Protein AF-Q14LD0-F1 (afdb_monomer_lite)

Foldseek 3Di:
DPQDDPLLVVLVVLLVVVCVVVVHDDFDWDQDPVGIDSDDDLVNLVPFQAAEAQDPDDGPPCVSNVPHHYHYHHSCCSVPPVPVSVVVGVVRGHDDPDDDDPPDDDDDDDDDDVVVVVVVVSVVVVCVVCVVVVNDPVVVVVVVVVVVVVVVVVCCVVVPVVVCVVPPVVVVVVVVCVVVVCVVVVVVVVVVVVVVVVVVVVVD

Secondary structure (DSSP, 8-state):
--SS-HHHHHHHHHHHHHHHHHT------EEETTEEESPPPHHHHHH-S-EEEE-SSPPTTGGGGTTS-EEEE-TTHHHH-HHHHHHHHHHH----TT-----S--------SHHHHHHHHHHHHHHHHHHHHT--THHHHHHHHHHHHHHHHHHHHHH-HHHHHHH-HHHHHHHHHHHHHHHHHHHHHHHHHHHHHHHHHTT-

InterPro domains:
  IPR003353 Phosphotransferase system, fructose-specific IIB subunit [cd05569] (13-89)
  IPR003501 Phosphotransferase system, EIIB component, type 2/3 [PF02302] (12-88)
  IPR036095 PTS system IIB component-like superfamily [SSF52794] (13-91)
  IPR050864 Bacterial PTS System Sugar Transport Components [PTHR30505] (13-194)

Structure (mmCIF, N/CA/C/O backbone):
data_AF-Q14LD0-F1
#
_entry.id   AF-Q14LD0-F1
#
loop_
_atom_site.group_PDB
_atom_site.id
_atom_site.type_symbol
_atom_site.label_atom_id
_atom_site.label_alt_id
_atom_site.label_comp_id
_atom_site.label_asym_id
_atom_site.label_entity_id
_atom_site.label_seq_id
_atom_site.pdbx_PDB_ins_code
_atom_site.Cartn_x
_atom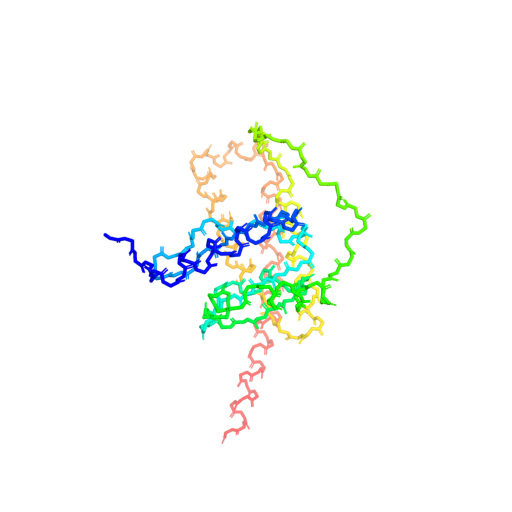_site.Cartn_y
_atom_site.Cartn_z
_atom_site.occupancy
_atom_site.B_iso_or_equiv
_atom_site.auth_seq_id
_atom_site.auth_comp_id
_atom_site.auth_asym_id
_atom_site.auth_atom_id
_atom_site.pdbx_PDB_model_num
ATOM 1 N N . MET A 1 1 ? -3.217 27.430 -1.988 1.00 36.09 1 MET A N 1
ATOM 2 C CA . MET A 1 1 ? -4.370 26.751 -1.351 1.00 36.09 1 MET A CA 1
ATOM 3 C C . MET A 1 1 ? -4.093 25.257 -1.356 1.00 36.09 1 MET A C 1
ATOM 5 O O . MET A 1 1 ? -3.505 24.813 -2.339 1.00 36.09 1 MET A O 1
ATOM 9 N N . PRO A 1 2 ? -4.432 24.489 -0.306 1.00 48.03 2 PRO A N 1
ATOM 10 C CA . PRO A 1 2 ? -4.296 23.038 -0.379 1.00 48.03 2 PRO A CA 1
ATOM 11 C C . PRO A 1 2 ? -5.197 22.538 -1.514 1.00 48.03 2 PRO A C 1
ATOM 13 O O . PRO A 1 2 ? -6.350 22.946 -1.599 1.00 48.03 2 PRO A O 1
ATOM 16 N N . SER A 1 3 ? -4.680 21.685 -2.396 1.00 60.91 3 SER A N 1
ATOM 17 C CA . SER A 1 3 ? -5.408 21.127 -3.550 1.00 60.91 3 SER A CA 1
ATOM 18 C C . SER A 1 3 ? -6.432 20.048 -3.165 1.00 60.91 3 SER A C 1
ATOM 20 O O . SER A 1 3 ? -6.887 19.290 -4.018 1.00 60.91 3 SER A O 1
ATOM 22 N N . TRP A 1 4 ? -6.716 19.902 -1.872 1.00 64.75 4 TRP A N 1
ATOM 23 C CA . TRP A 1 4 ? -7.550 18.852 -1.307 1.00 64.75 4 TRP A CA 1
ATOM 24 C C . TRP A 1 4 ? -8.976 19.360 -1.146 1.00 64.75 4 TRP A C 1
ATOM 26 O O . TRP A 1 4 ? -9.181 20.461 -0.633 1.00 64.75 4 TRP A O 1
ATOM 36 N N . SER A 1 5 ? -9.970 18.562 -1.544 1.00 72.31 5 SER A N 1
ATOM 37 C CA . SER A 1 5 ? -11.360 18.924 -1.264 1.00 72.31 5 SER A CA 1
ATOM 38 C C . SER A 1 5 ? -11.597 18.895 0.249 1.00 72.31 5 SER A C 1
ATOM 40 O O . SER A 1 5 ? -11.108 18.012 0.962 1.00 72.31 5 SER A O 1
ATOM 42 N N . SER A 1 6 ? -12.346 19.875 0.755 1.00 77.06 6 SER A N 1
ATOM 43 C CA . SER A 1 6 ? -12.656 19.987 2.184 1.00 77.06 6 SER A CA 1
ATOM 44 C C . SER A 1 6 ? -13.308 18.708 2.720 1.00 77.06 6 SER A C 1
ATOM 46 O O . SER A 1 6 ? -13.024 18.290 3.838 1.00 77.06 6 SER A O 1
ATOM 48 N N . THR A 1 7 ? -14.108 18.038 1.889 1.00 77.19 7 THR A N 1
ATOM 49 C CA . THR A 1 7 ? -14.774 16.763 2.173 1.00 77.19 7 THR A CA 1
ATOM 50 C C . THR A 1 7 ? -13.791 15.663 2.582 1.00 77.19 7 THR A C 1
ATOM 52 O O . THR A 1 7 ? -14.034 14.986 3.579 1.00 77.19 7 THR A O 1
ATOM 55 N N . HIS A 1 8 ? -12.652 15.522 1.889 1.00 80.12 8 HIS A N 1
ATOM 56 C CA . HIS A 1 8 ? -11.636 14.528 2.261 1.00 80.12 8 HIS A CA 1
ATOM 57 C C . HIS A 1 8 ? -11.025 14.836 3.628 1.00 80.12 8 HIS A C 1
ATOM 59 O O . HIS A 1 8 ? -10.888 13.936 4.455 1.00 80.12 8 HIS A O 1
ATOM 65 N N . LEU A 1 9 ? -10.697 16.105 3.891 1.00 83.00 9 LEU A N 1
ATOM 66 C CA . LEU A 1 9 ? -10.089 16.510 5.158 1.00 83.00 9 LEU A CA 1
ATOM 67 C C . LEU A 1 9 ? -11.041 16.277 6.341 1.00 83.00 9 LEU A C 1
ATOM 69 O O . LEU A 1 9 ? -10.628 15.746 7.372 1.00 83.00 9 LEU A O 1
ATOM 73 N N . TYR A 1 10 ? -12.321 16.626 6.182 1.00 84.50 10 TYR A N 1
ATOM 74 C CA . TYR A 1 10 ? -13.336 16.384 7.208 1.00 84.50 10 TYR A CA 1
ATOM 75 C C . TYR A 1 10 ? -13.605 14.891 7.423 1.00 84.50 10 TYR A C 1
ATOM 77 O O . TYR A 1 10 ? -13.752 14.469 8.570 1.00 84.50 10 TYR A O 1
ATOM 85 N N . GLY A 1 11 ? -13.621 14.085 6.356 1.00 85.31 11 GLY A N 1
ATOM 86 C CA . GLY A 1 11 ? -13.776 12.632 6.453 1.00 85.31 11 GLY A CA 1
ATOM 87 C C . GLY A 1 11 ? -12.629 11.980 7.228 1.00 85.31 11 GLY A C 1
ATOM 88 O O . GLY A 1 11 ? -12.876 11.220 8.162 1.00 85.31 11 GLY A O 1
ATOM 89 N N . CYS A 1 12 ? -11.382 12.352 6.916 1.00 86.50 12 CYS A N 1
ATOM 90 C CA . CYS A 1 12 ? -10.195 11.877 7.637 1.00 86.50 12 CYS A CA 1
ATOM 91 C C . CYS A 1 12 ? -10.287 12.200 9.133 1.00 86.50 12 CYS A C 1
ATOM 93 O O . CYS A 1 12 ? -10.112 11.322 9.975 1.00 86.50 12 CYS A O 1
ATOM 95 N N . LYS A 1 13 ? -10.638 13.448 9.464 1.00 87.06 13 LYS A N 1
ATOM 96 C CA . LYS A 1 13 ? -10.743 13.902 10.852 1.00 87.06 13 LYS A CA 1
ATOM 97 C C . LYS A 1 13 ? -11.820 13.145 11.636 1.00 87.06 13 LYS A C 1
ATOM 99 O O . LYS A 1 13 ? -11.580 12.767 12.776 1.00 87.06 13 LYS A O 1
ATOM 104 N N . LYS A 1 14 ? -12.978 12.867 11.024 1.00 89.19 14 LYS A N 1
ATOM 105 C CA . LYS A 1 14 ? -14.035 12.073 11.670 1.00 89.19 14 LYS A CA 1
ATOM 106 C C . LYS A 1 14 ? -13.594 10.644 11.976 1.00 89.19 14 LYS A C 1
ATOM 108 O O . LYS A 1 14 ? -13.878 10.156 13.064 1.00 89.19 14 LYS A O 1
ATOM 113 N N . ILE A 1 15 ? -12.885 9.997 11.050 1.00 88.69 15 ILE A N 1
ATOM 114 C CA . ILE A 1 15 ? -12.329 8.655 11.276 1.00 88.69 15 ILE A CA 1
ATOM 115 C C . ILE A 1 15 ? -11.314 8.685 12.425 1.00 88.69 15 ILE A C 1
ATOM 117 O O . ILE A 1 15 ? -11.335 7.805 13.284 1.00 88.69 15 ILE A O 1
ATOM 121 N N . GLU A 1 16 ? -10.449 9.701 12.468 1.00 90.06 16 GLU A N 1
ATOM 122 C CA . GLU A 1 16 ? -9.469 9.861 13.545 1.00 90.06 16 GLU A CA 1
ATOM 123 C C . GLU A 1 16 ? -10.112 10.061 14.917 1.00 90.06 16 GLU A C 1
ATOM 125 O O . GLU A 1 16 ? -9.682 9.456 15.902 1.00 90.06 16 GLU A O 1
ATOM 130 N N . ASP A 1 17 ? -11.131 10.914 14.987 1.00 88.75 17 ASP A N 1
ATOM 131 C CA . ASP A 1 17 ? -11.838 11.208 16.227 1.00 88.75 17 ASP A CA 1
ATOM 132 C C . ASP A 1 17 ? -12.614 9.978 16.722 1.00 88.75 17 ASP A C 1
ATOM 134 O O . ASP A 1 17 ? -12.569 9.669 17.912 1.00 88.75 17 ASP A O 1
ATOM 138 N N . GLU A 1 18 ? -13.262 9.229 15.825 1.00 87.56 18 GLU A N 1
ATOM 139 C CA . GLU A 1 18 ? -13.999 8.015 16.187 1.00 87.56 18 GLU A CA 1
ATOM 140 C C . GLU A 1 18 ? -13.072 6.877 16.633 1.00 87.56 18 GLU A C 1
ATOM 142 O O . GLU A 1 18 ? -13.301 6.255 17.670 1.00 87.56 18 GLU A O 1
ATOM 147 N N . ALA A 1 19 ? -11.958 6.662 15.928 1.00 87.38 19 ALA A N 1
ATOM 148 C CA . ALA A 1 19 ? -10.951 5.691 16.347 1.00 87.38 19 ALA A CA 1
ATOM 149 C C . ALA A 1 19 ? -10.417 5.994 17.754 1.00 87.38 19 ALA A C 1
ATOM 151 O O . ALA A 1 19 ? -10.284 5.082 18.569 1.00 87.38 19 ALA A O 1
ATOM 152 N N . LYS A 1 20 ? -10.160 7.273 18.067 1.00 87.81 20 LYS A N 1
ATOM 153 C CA . LYS A 1 20 ? -9.717 7.694 19.404 1.00 87.81 20 LYS A CA 1
ATOM 154 C C . LYS A 1 20 ? -10.760 7.404 20.477 1.00 87.81 20 LYS A C 1
ATOM 156 O O . LYS A 1 20 ? -10.380 6.940 21.549 1.00 87.81 20 LYS A O 1
ATOM 161 N N . LYS A 1 21 ? -12.049 7.646 20.206 1.00 87.12 21 LYS A N 1
ATOM 162 C CA . LYS A 1 21 ? -13.135 7.317 21.149 1.00 87.12 21 LYS A CA 1
ATOM 163 C C . LYS A 1 21 ? -13.192 5.822 21.450 1.00 87.12 21 LYS A C 1
ATOM 165 O O . LYS A 1 21 ? -13.361 5.440 22.602 1.00 87.12 21 LYS A O 1
ATOM 170 N N . LEU A 1 22 ? -13.023 4.994 20.421 1.00 82.88 22 LEU A N 1
ATOM 171 C CA . LEU A 1 22 ? -13.052 3.534 20.527 1.00 82.88 22 LEU A CA 1
ATOM 172 C C . LEU A 1 22 ? -11.725 2.931 21.028 1.00 82.88 22 LEU A C 1
ATOM 174 O O . LEU A 1 22 ? -11.642 1.724 21.246 1.00 82.88 22 LEU A O 1
ATOM 178 N N . GLY A 1 23 ? -10.688 3.751 21.230 1.00 83.75 23 GLY A N 1
ATOM 179 C CA . GLY A 1 23 ? -9.374 3.310 21.705 1.00 83.75 23 GLY A CA 1
ATOM 180 C C . GLY A 1 23 ? -8.519 2.601 20.648 1.00 83.75 23 GLY A C 1
ATOM 181 O O . GLY A 1 23 ? -7.555 1.922 20.999 1.00 83.75 23 GLY A O 1
ATOM 182 N N . TYR A 1 24 ? -8.843 2.751 19.362 1.00 84.88 24 TYR A N 1
ATOM 183 C CA . TYR A 1 24 ? -8.071 2.183 18.261 1.00 84.88 24 TYR A CA 1
ATOM 184 C C . TYR A 1 24 ? -6.936 3.114 17.822 1.00 84.88 24 TYR A C 1
ATOM 186 O O . TYR A 1 24 ? -7.092 4.332 17.722 1.00 84.88 24 TYR A O 1
ATOM 194 N N . ALA A 1 25 ? -5.784 2.523 17.496 1.00 85.75 25 ALA A N 1
ATOM 195 C CA . ALA A 1 25 ? -4.715 3.229 16.803 1.00 85.75 25 ALA A CA 1
ATOM 196 C C . ALA A 1 25 ? -5.082 3.372 15.321 1.00 85.75 25 ALA A C 1
ATOM 198 O O . ALA A 1 25 ? -5.370 2.384 14.648 1.00 85.75 25 ALA A O 1
ATOM 199 N N . VAL A 1 26 ? -5.056 4.601 14.812 1.00 90.19 26 VAL A N 1
ATOM 200 C CA . VAL A 1 26 ? -5.415 4.913 13.428 1.00 90.19 26 VAL A CA 1
ATOM 201 C C . VAL A 1 26 ? -4.331 5.754 12.778 1.00 90.19 26 VAL A C 1
ATOM 203 O O . VAL A 1 26 ? -3.722 6.618 13.411 1.00 90.19 26 VAL A O 1
ATOM 206 N N . LYS A 1 27 ? -4.102 5.497 11.494 1.00 90.19 27 LYS A N 1
ATOM 207 C CA . LYS A 1 27 ? -3.229 6.291 10.641 1.00 90.19 27 LYS A CA 1
ATOM 208 C C . LYS A 1 27 ? -3.917 6.480 9.300 1.00 90.19 27 LYS A C 1
ATOM 210 O O . LYS A 1 27 ? -4.437 5.516 8.742 1.00 90.19 27 LYS A O 1
ATOM 215 N N . VAL A 1 28 ? -3.937 7.713 8.810 1.00 90.44 28 VAL A N 1
ATOM 216 C CA . VAL A 1 28 ? -4.675 8.090 7.604 1.00 90.44 28 VAL A CA 1
ATOM 217 C C . VAL A 1 28 ? -3.696 8.600 6.551 1.00 90.44 28 VAL A C 1
ATOM 219 O O . VAL A 1 28 ? -2.948 9.535 6.812 1.00 90.44 28 VAL A O 1
ATOM 222 N N . GLU A 1 29 ? -3.718 7.994 5.364 1.00 88.94 29 GLU A N 1
ATOM 223 C CA . GLU A 1 29 ? -3.016 8.488 4.171 1.00 88.94 29 GLU A CA 1
ATOM 224 C C . GLU A 1 29 ? -4.011 9.251 3.293 1.00 88.94 29 GLU A C 1
ATOM 226 O O . GLU A 1 29 ? -5.089 8.747 2.974 1.00 88.94 29 GLU A O 1
ATOM 231 N N . LYS A 1 30 ? -3.644 10.468 2.886 1.00 88.94 30 LYS A N 1
ATOM 232 C CA . LYS A 1 30 ? -4.436 11.293 1.964 1.00 88.94 30 LYS A CA 1
ATOM 233 C C . LYS A 1 30 ? -3.855 11.158 0.556 1.00 88.94 30 LYS A C 1
ATOM 235 O O . LYS A 1 30 ? -2.645 11.303 0.373 1.00 88.94 30 LYS A O 1
ATOM 240 N N . GLN A 1 31 ? -4.712 10.903 -0.437 1.00 86.31 31 GLN A N 1
ATOM 241 C CA . GLN A 1 31 ? -4.325 10.726 -1.848 1.00 86.31 31 GLN A CA 1
ATOM 242 C C . GLN A 1 31 ? -5.082 11.666 -2.788 1.00 86.31 31 GLN A C 1
ATOM 244 O O . GLN A 1 31 ? -6.314 11.672 -2.802 1.00 86.31 31 GLN A O 1
ATOM 249 N N . GLY A 1 32 ? -4.362 12.482 -3.556 1.00 82.06 32 GLY A N 1
ATOM 250 C CA . GLY A 1 32 ? -4.956 13.562 -4.339 1.00 82.06 32 GLY A CA 1
ATOM 251 C C . GLY A 1 32 ? -4.026 14.048 -5.435 1.00 82.06 32 GLY A C 1
ATOM 252 O O . GLY A 1 32 ? -2.939 13.511 -5.627 1.00 82.06 32 GLY A O 1
ATOM 253 N N . ALA A 1 33 ? -4.452 15.080 -6.165 1.00 73.88 33 ALA A N 1
ATOM 254 C CA . ALA A 1 33 ? -3.739 15.548 -7.356 1.00 73.88 33 ALA A CA 1
ATOM 255 C C . ALA A 1 33 ? -2.287 15.981 -7.077 1.00 73.88 33 ALA A C 1
ATOM 257 O O . ALA A 1 33 ? -1.419 15.815 -7.929 1.00 73.88 33 ALA A O 1
ATOM 258 N N . ASN A 1 34 ? -2.010 16.480 -5.870 1.00 73.94 34 ASN A N 1
ATOM 259 C CA . ASN A 1 34 ? -0.668 16.888 -5.448 1.00 73.94 34 ASN A CA 1
ATOM 260 C C . ASN A 1 34 ? 0.182 15.735 -4.879 1.00 73.94 34 ASN A C 1
ATOM 262 O O . ASN A 1 34 ? 1.289 15.976 -4.402 1.00 73.94 34 ASN A O 1
ATOM 266 N N . GLY A 1 35 ? -0.312 14.494 -4.925 1.00 80.31 35 GLY A N 1
ATOM 267 C CA . GLY A 1 35 ? 0.393 13.298 -4.471 1.00 80.31 35 GLY A CA 1
ATOM 268 C C . GLY A 1 35 ? -0.133 12.735 -3.150 1.00 80.31 35 GLY A C 1
ATOM 269 O O . GLY A 1 35 ? -1.325 12.813 -2.848 1.00 80.31 35 GLY A O 1
ATOM 270 N N . TYR A 1 36 ? 0.777 12.121 -2.392 1.00 83.12 36 TYR A N 1
ATOM 271 C CA . TYR A 1 36 ? 0.493 11.439 -1.129 1.00 83.12 36 TYR A CA 1
ATOM 272 C C . TYR A 1 36 ? 0.895 12.310 0.058 1.00 83.12 36 TYR A C 1
ATOM 274 O O . TYR A 1 36 ? 2.015 12.819 0.105 1.00 83.12 36 TYR A O 1
ATOM 282 N N . GLU A 1 37 ? 0.023 12.408 1.052 1.00 82.88 37 GLU A N 1
ATOM 283 C CA . GLU A 1 37 ? 0.322 13.024 2.344 1.00 82.88 37 GLU A CA 1
ATOM 284 C C . GLU A 1 37 ? 0.120 11.977 3.446 1.00 82.88 37 GLU A C 1
ATOM 286 O O . GLU A 1 37 ? -0.834 11.199 3.394 1.00 82.88 37 GLU A O 1
ATOM 291 N N . ASP A 1 38 ? 1.043 11.928 4.411 1.00 85.25 38 ASP A N 1
ATOM 292 C CA . ASP A 1 38 ? 1.057 10.930 5.493 1.00 85.25 38 ASP A CA 1
ATOM 293 C C . ASP A 1 38 ? 1.041 9.471 4.992 1.00 85.25 38 ASP A C 1
ATOM 295 O O . ASP A 1 38 ? 0.366 8.602 5.544 1.00 85.25 38 ASP A O 1
ATOM 299 N N . LYS A 1 39 ? 1.818 9.205 3.929 1.00 85.50 39 LYS A N 1
ATOM 300 C CA . LYS A 1 39 ? 1.902 7.898 3.261 1.00 85.50 39 LYS A CA 1
ATOM 301 C C . LYS A 1 39 ? 2.117 6.757 4.267 1.00 85.50 39 LYS A C 1
ATOM 303 O O . LYS A 1 39 ? 3.073 6.773 5.049 1.00 85.50 39 LYS A O 1
ATOM 308 N N . LEU A 1 40 ? 1.255 5.744 4.202 1.00 87.25 40 LEU A N 1
ATOM 309 C CA . LEU A 1 40 ? 1.351 4.521 4.985 1.00 87.25 40 LEU A CA 1
ATOM 310 C C . LEU A 1 40 ? 2.621 3.768 4.602 1.00 87.25 40 LEU A C 1
ATOM 312 O O . LEU A 1 40 ? 2.895 3.489 3.427 1.00 87.25 40 LEU A O 1
ATOM 316 N N . THR A 1 41 ? 3.402 3.429 5.620 1.00 84.69 41 THR A N 1
ATOM 317 C CA . THR A 1 41 ? 4.586 2.593 5.461 1.00 84.69 41 THR A CA 1
ATOM 318 C C . THR A 1 41 ? 4.181 1.124 5.397 1.00 84.69 41 THR A C 1
ATOM 320 O O . THR A 1 41 ? 3.112 0.728 5.860 1.00 84.69 41 THR A O 1
ATOM 323 N N . LEU A 1 42 ? 5.055 0.282 4.847 1.00 80.25 42 LEU A N 1
ATOM 324 C CA . LEU A 1 42 ? 4.824 -1.165 4.820 1.00 80.25 42 LEU A CA 1
ATOM 325 C C . LEU A 1 42 ? 4.698 -1.763 6.229 1.00 80.25 42 LEU A C 1
ATOM 327 O O . LEU A 1 42 ? 3.997 -2.752 6.408 1.00 80.25 42 LEU A O 1
ATOM 331 N N . GLU A 1 43 ? 5.343 -1.156 7.228 1.00 77.88 43 GLU A N 1
ATOM 332 C CA . GLU A 1 43 ? 5.211 -1.561 8.629 1.00 77.88 43 GLU A CA 1
ATOM 333 C C . GLU A 1 43 ? 3.802 -1.267 9.154 1.00 77.88 43 GLU A C 1
ATOM 335 O O . GLU A 1 43 ? 3.183 -2.163 9.730 1.00 77.88 43 GLU A O 1
ATOM 340 N N . ASP A 1 44 ? 3.259 -0.074 8.875 1.00 83.19 44 ASP A N 1
ATOM 341 C CA . ASP A 1 44 ? 1.880 0.293 9.238 1.00 83.19 44 ASP A CA 1
ATOM 342 C C . ASP A 1 44 ? 0.872 -0.682 8.613 1.00 83.19 44 ASP A C 1
ATOM 344 O O . ASP A 1 44 ? -0.019 -1.184 9.289 1.00 83.19 44 ASP A O 1
ATOM 348 N N . ILE A 1 45 ? 1.063 -0.995 7.329 1.00 84.31 45 ILE A N 1
ATOM 349 C CA . ILE A 1 45 ? 0.258 -1.943 6.550 1.00 84.31 45 ILE A CA 1
ATOM 350 C C . ILE A 1 45 ? 0.347 -3.341 7.186 1.00 84.31 45 ILE A C 1
ATOM 352 O O . ILE A 1 45 ? -0.663 -3.938 7.553 1.00 84.31 45 ILE A O 1
ATOM 356 N N . SER A 1 46 ? 1.556 -3.854 7.420 1.00 80.25 46 SER A N 1
ATOM 357 C CA . SER A 1 46 ? 1.742 -5.193 7.993 1.00 80.25 46 SER A CA 1
ATOM 358 C C . SER A 1 46 ? 1.123 -5.353 9.386 1.00 80.25 46 SER A C 1
ATOM 360 O O . SER A 1 46 ? 0.582 -6.417 9.692 1.00 80.25 46 SER A O 1
ATOM 362 N N . ASN A 1 47 ? 1.156 -4.288 10.191 1.00 81.88 47 ASN A N 1
ATOM 363 C CA . ASN A 1 47 ? 0.620 -4.256 11.545 1.00 81.88 47 ASN A CA 1
ATOM 364 C C . ASN A 1 47 ? -0.854 -3.845 11.597 1.00 81.88 47 ASN A C 1
ATOM 366 O O . ASN A 1 47 ? -1.420 -3.864 12.682 1.00 81.88 47 ASN A O 1
ATOM 370 N N . ALA A 1 48 ? -1.494 -3.485 10.483 1.00 84.25 48 ALA A N 1
ATOM 371 C CA . ALA A 1 48 ? -2.902 -3.112 10.480 1.00 84.25 48 ALA A CA 1
ATOM 372 C C . ALA A 1 48 ? -3.808 -4.350 10.562 1.00 84.25 48 ALA A C 1
ATOM 374 O O . ALA A 1 48 ? -3.595 -5.366 9.887 1.00 84.25 48 ALA A O 1
ATOM 375 N N . ASN A 1 49 ? -4.859 -4.259 11.377 1.00 85.81 49 ASN A N 1
ATOM 376 C CA . ASN A 1 49 ? -5.899 -5.288 11.441 1.00 85.81 49 ASN A CA 1
ATOM 377 C C . ASN A 1 49 ? -6.889 -5.179 10.279 1.00 85.81 49 ASN A C 1
ATOM 379 O O . ASN A 1 49 ? -7.468 -6.183 9.873 1.00 85.81 49 ASN A O 1
ATOM 383 N N . ILE A 1 50 ? -7.098 -3.965 9.771 1.00 88.31 50 ILE A N 1
ATOM 384 C CA . ILE A 1 50 ? -8.001 -3.670 8.663 1.00 88.31 50 ILE A CA 1
ATOM 385 C C . ILE A 1 50 ? -7.564 -2.398 7.942 1.00 88.31 50 ILE A C 1
ATOM 387 O O . ILE A 1 50 ? -7.023 -1.482 8.562 1.00 88.31 50 ILE A O 1
ATOM 391 N N . LEU A 1 51 ? -7.817 -2.345 6.636 1.00 90.31 51 LEU A N 1
ATOM 392 C CA . LEU A 1 51 ? -7.674 -1.149 5.821 1.00 90.31 51 LEU A CA 1
ATOM 393 C C . LEU A 1 51 ? -9.056 -0.614 5.440 1.00 90.31 51 LEU A C 1
ATOM 395 O O . LEU A 1 51 ? -9.861 -1.336 4.854 1.00 90.31 51 LEU A O 1
ATOM 399 N N . ILE A 1 52 ? -9.309 0.664 5.719 1.00 90.50 52 ILE A N 1
ATOM 400 C CA . ILE A 1 52 ? -10.518 1.363 5.274 1.00 90.50 52 ILE A CA 1
ATOM 401 C C . ILE A 1 52 ? -10.136 2.276 4.110 1.00 90.50 52 ILE A C 1
ATOM 403 O O . ILE A 1 52 ? -9.328 3.190 4.267 1.00 90.50 52 ILE A O 1
ATOM 407 N N . ILE A 1 53 ? -10.722 2.032 2.940 1.00 90.69 53 ILE A N 1
ATOM 408 C CA . ILE A 1 53 ? -10.562 2.868 1.750 1.00 90.69 53 ILE A CA 1
ATOM 409 C C . ILE A 1 53 ? -11.830 3.703 1.593 1.00 90.69 53 ILE A C 1
ATOM 411 O O . ILE A 1 53 ? -12.829 3.213 1.073 1.00 90.69 53 ILE A O 1
ATOM 415 N N . ALA A 1 54 ? -11.778 4.962 2.025 1.00 89.12 54 ALA A N 1
ATOM 416 C CA . ALA A 1 54 ? -12.843 5.939 1.810 1.00 89.12 54 ALA A CA 1
ATOM 417 C C . ALA A 1 54 ? -12.552 6.765 0.548 1.00 89.12 54 ALA A C 1
ATOM 419 O O . ALA A 1 54 ? -11.976 7.851 0.626 1.00 89.12 54 ALA A O 1
ATOM 420 N N . ALA A 1 55 ? -12.885 6.218 -0.624 1.00 86.38 55 ALA A N 1
ATOM 421 C CA . ALA A 1 55 ? -12.575 6.834 -1.912 1.00 86.38 55 ALA A CA 1
ATOM 422 C C . ALA A 1 55 ? -13.614 6.488 -2.987 1.00 86.38 55 ALA A C 1
ATOM 424 O O . ALA A 1 55 ? -13.952 5.320 -3.191 1.00 86.38 55 ALA A O 1
ATOM 425 N N . ASP A 1 56 ? -14.038 7.510 -3.733 1.00 83.00 56 ASP A N 1
ATOM 426 C CA . ASP A 1 56 ? -14.957 7.367 -4.872 1.00 83.00 56 ASP A CA 1
ATOM 427 C C . ASP A 1 56 ? -14.205 7.019 -6.170 1.00 83.00 56 ASP A C 1
ATOM 429 O O . ASP A 1 56 ? -14.787 6.529 -7.135 1.00 83.00 56 ASP A O 1
ATOM 433 N N . VAL A 1 57 ? -12.887 7.235 -6.180 1.00 81.00 57 VAL A N 1
ATOM 434 C CA . VAL A 1 57 ? -11.976 6.938 -7.291 1.00 81.00 57 VAL A CA 1
ATOM 435 C C . VAL A 1 57 ? -11.024 5.797 -6.930 1.00 81.00 57 VAL A C 1
ATOM 437 O O . VAL A 1 57 ? -10.862 5.442 -5.760 1.00 81.00 57 VAL A O 1
ATOM 440 N N . ALA A 1 58 ? -10.396 5.191 -7.940 1.00 77.50 58 ALA A N 1
ATOM 441 C CA . ALA A 1 58 ? -9.352 4.198 -7.710 1.00 77.50 58 ALA A CA 1
ATOM 442 C C . ALA A 1 58 ? -8.169 4.838 -6.967 1.00 77.50 58 ALA A C 1
ATOM 444 O O . ALA A 1 58 ? -7.684 5.897 -7.365 1.00 77.50 58 ALA A O 1
ATOM 445 N N . ILE A 1 59 ? -7.720 4.194 -5.886 1.00 83.69 59 ILE A N 1
ATOM 446 C CA . ILE A 1 59 ? -6.566 4.665 -5.115 1.00 83.69 59 ILE A CA 1
ATOM 447 C C . ILE A 1 59 ? -5.264 4.217 -5.782 1.00 83.69 59 ILE A C 1
ATOM 449 O O . ILE A 1 59 ? -5.206 3.163 -6.419 1.00 83.69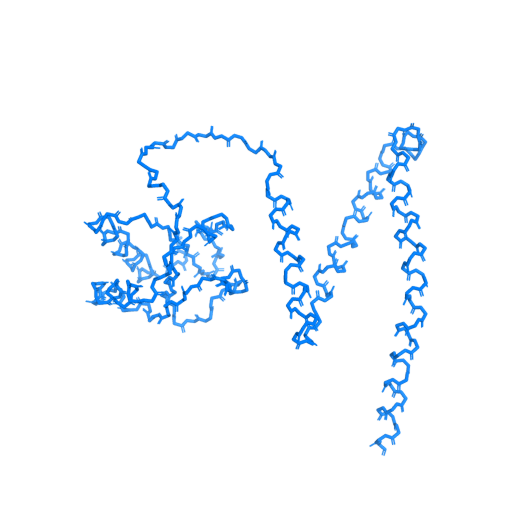 59 ILE A O 1
ATOM 453 N N . GLY A 1 60 ? -4.212 5.012 -5.627 1.00 76.00 60 GLY A N 1
ATOM 454 C CA . GLY A 1 60 ? -2.884 4.669 -6.119 1.00 76.00 60 GLY A CA 1
ATOM 455 C C . GLY A 1 60 ? -2.223 3.579 -5.272 1.00 76.00 60 GLY A C 1
ATOM 456 O O . GLY A 1 60 ? -2.446 3.487 -4.061 1.00 76.00 60 GLY A O 1
ATOM 457 N N . GLU A 1 61 ? -1.381 2.763 -5.912 1.00 80.06 61 GLU A N 1
ATOM 458 C CA . GLU A 1 61 ? -0.580 1.714 -5.262 1.00 80.06 61 GLU A CA 1
ATOM 459 C C . GLU A 1 61 ? -1.421 0.700 -4.450 1.00 80.06 61 GLU A C 1
ATOM 461 O O . GLU A 1 61 ? -1.014 0.289 -3.360 1.00 80.06 61 GLU A O 1
ATOM 466 N N . GLN A 1 62 ? -2.581 0.276 -4.980 1.00 78.94 62 GLN A N 1
ATOM 467 C CA . GLN A 1 62 ? -3.442 -0.751 -4.357 1.00 78.94 62 GLN A CA 1
ATOM 468 C C . GLN A 1 62 ? -2.706 -2.062 -4.059 1.00 78.94 62 GLN A C 1
ATOM 470 O O . GLN A 1 62 ? -3.016 -2.747 -3.087 1.00 78.94 62 GLN A O 1
ATOM 475 N N . GLU A 1 63 ? -1.689 -2.372 -4.860 1.00 77.56 63 GLU A N 1
ATOM 476 C CA . GLU A 1 63 ? -0.828 -3.548 -4.724 1.00 77.56 63 GLU A CA 1
ATOM 477 C C . GLU A 1 63 ? -0.107 -3.625 -3.365 1.00 77.56 63 GLU A C 1
ATOM 479 O O . GLU A 1 63 ? 0.308 -4.703 -2.948 1.00 77.56 63 GLU A O 1
ATOM 484 N N . ARG A 1 64 ? 0.017 -2.509 -2.627 1.00 77.00 64 ARG A N 1
ATOM 485 C CA . ARG A 1 64 ? 0.598 -2.500 -1.271 1.00 77.00 64 ARG A CA 1
ATOM 486 C C . ARG A 1 64 ? -0.308 -3.141 -0.218 1.00 77.00 64 ARG A C 1
ATOM 488 O O . ARG A 1 64 ? 0.169 -3.464 0.865 1.00 77.00 64 ARG A O 1
ATOM 495 N N . PHE A 1 65 ? -1.598 -3.300 -0.507 1.00 82.12 65 PHE A N 1
ATOM 496 C CA . PHE A 1 65 ? -2.623 -3.629 0.486 1.00 82.12 65 PHE A CA 1
ATOM 497 C C . PHE A 1 65 ? -3.187 -5.054 0.362 1.00 82.12 65 PHE A C 1
ATOM 499 O O . PHE A 1 65 ? -4.213 -5.360 0.959 1.00 82.12 65 PHE A O 1
ATOM 506 N N . VAL A 1 66 ? -2.523 -5.934 -0.391 1.00 73.44 66 VAL A N 1
ATOM 507 C CA . VAL A 1 66 ? -3.050 -7.258 -0.781 1.00 73.44 66 VAL A CA 1
ATOM 508 C C . VAL A 1 66 ? -3.264 -8.208 0.409 1.00 73.44 66 VAL A C 1
ATOM 510 O O . VAL A 1 66 ? -4.187 -9.016 0.385 1.00 73.44 66 VAL A O 1
ATOM 513 N N . ASP A 1 67 ? -2.463 -8.085 1.471 1.00 75.31 67 ASP A N 1
ATOM 514 C CA . ASP A 1 67 ? -2.465 -9.024 2.607 1.00 75.31 67 ASP A CA 1
ATOM 515 C C . ASP A 1 67 ? -3.325 -8.570 3.810 1.00 75.31 67 ASP A C 1
ATOM 517 O O . ASP A 1 67 ? -3.238 -9.148 4.901 1.00 75.31 67 ASP A O 1
ATOM 521 N N . ILE A 1 68 ? -4.141 -7.522 3.655 1.00 81.62 68 ILE A N 1
ATOM 522 C CA . ILE A 1 68 ? -4.984 -6.959 4.724 1.00 81.62 68 ILE A CA 1
ATOM 523 C C . ILE A 1 68 ? -6.445 -6.998 4.275 1.00 81.62 68 ILE A C 1
ATOM 525 O O . ILE A 1 68 ? -6.717 -6.691 3.117 1.00 81.62 68 ILE A O 1
ATOM 529 N N . PRO A 1 69 ? -7.411 -7.320 5.157 1.00 84.31 69 PRO A N 1
ATOM 530 C CA . PRO A 1 69 ? -8.820 -7.132 4.835 1.00 84.31 69 PRO A CA 1
ATOM 531 C C . PRO A 1 69 ? -9.103 -5.665 4.489 1.00 84.31 69 PRO A C 1
ATOM 533 O O . PRO A 1 69 ? -8.703 -4.752 5.215 1.00 84.31 69 PRO A O 1
ATOM 536 N N . ILE A 1 70 ? -9.797 -5.451 3.373 1.00 88.12 70 ILE A N 1
ATOM 537 C CA . ILE A 1 70 ? -10.097 -4.125 2.836 1.00 88.12 70 ILE A CA 1
ATOM 538 C C . ILE A 1 70 ? -11.598 -3.867 2.943 1.00 88.12 70 ILE A C 1
ATOM 540 O O . ILE A 1 70 ? -12.401 -4.609 2.381 1.00 88.12 70 ILE A O 1
ATOM 544 N N . LEU A 1 71 ? -11.969 -2.772 3.602 1.00 88.69 71 LEU A N 1
ATOM 545 C CA . LEU A 1 71 ? -13.314 -2.211 3.572 1.00 88.69 71 LEU A CA 1
ATOM 546 C C . LEU A 1 71 ? -13.312 -0.975 2.670 1.00 88.69 71 LEU A C 1
ATOM 548 O O . LEU A 1 71 ? -12.726 0.049 3.016 1.00 88.69 71 LEU A O 1
ATOM 552 N N . LYS A 1 72 ? -13.966 -1.063 1.509 1.00 88.69 72 LYS A N 1
ATOM 553 C CA . LYS A 1 72 ? -14.132 0.076 0.600 1.00 88.69 72 LYS A CA 1
ATOM 554 C C . LYS A 1 72 ? -15.474 0.760 0.854 1.00 88.69 72 LYS A C 1
ATOM 556 O O . LYS A 1 72 ? -16.507 0.098 0.833 1.00 88.69 72 LYS A O 1
ATOM 561 N N . VAL A 1 73 ? -15.441 2.073 1.058 1.00 89.44 73 VAL A N 1
ATOM 562 C CA . VAL A 1 73 ? -16.605 2.934 1.306 1.00 89.44 73 VAL A CA 1
ATOM 563 C C . VAL A 1 73 ? -16.508 4.212 0.475 1.00 89.44 73 VAL A C 1
ATOM 565 O O . VAL A 1 73 ? -15.421 4.600 0.036 1.00 89.44 73 VAL A O 1
ATOM 568 N N . ALA A 1 74 ? -17.644 4.869 0.249 1.00 87.88 74 ALA A N 1
ATOM 569 C CA . ALA A 1 74 ? -17.669 6.169 -0.421 1.00 87.88 74 ALA A CA 1
ATOM 570 C C . ALA A 1 74 ? -17.056 7.259 0.475 1.00 87.88 74 ALA A C 1
ATOM 572 O O . ALA A 1 74 ? -17.112 7.165 1.704 1.00 87.88 74 ALA A O 1
ATOM 573 N N . VAL A 1 75 ? -16.524 8.338 -0.109 1.00 86.00 75 VAL A N 1
ATOM 574 C CA . VAL A 1 75 ? -15.918 9.455 0.660 1.00 86.00 75 VAL A CA 1
ATOM 575 C C . VAL A 1 75 ? -16.938 10.111 1.599 1.00 86.00 75 VAL A C 1
ATOM 577 O O . VAL A 1 75 ? -16.586 10.618 2.664 1.00 86.00 75 VAL A O 1
ATOM 580 N N . SER A 1 76 ? -18.216 10.084 1.223 1.00 84.44 76 SER A N 1
ATOM 581 C CA . SER A 1 76 ? -19.319 10.625 2.016 1.00 84.44 76 SER A CA 1
ATOM 582 C C . SER A 1 76 ? -19.750 9.737 3.186 1.00 84.44 76 SER A C 1
ATOM 584 O O . SER A 1 76 ? -20.425 10.222 4.089 1.00 84.44 76 SER A O 1
ATOM 586 N N . GLU A 1 77 ? -19.415 8.445 3.190 1.00 84.81 77 GLU A N 1
ATOM 587 C CA . GLU A 1 77 ? -19.921 7.499 4.196 1.00 84.81 77 GLU A CA 1
ATOM 588 C C . GLU A 1 77 ? -19.375 7.801 5.605 1.00 84.81 77 GLU A C 1
ATOM 590 O O . GLU A 1 77 ? -20.189 7.976 6.511 1.00 84.81 77 GLU A O 1
ATOM 595 N N . PRO A 1 78 ? -18.062 8.058 5.804 1.00 84.62 78 PRO A N 1
ATOM 596 C CA . PRO A 1 78 ? -17.535 8.502 7.100 1.00 84.62 78 PRO A CA 1
ATOM 597 C C . PRO A 1 78 ? -18.073 9.863 7.569 1.00 84.62 78 PRO A C 1
ATOM 599 O O . PRO A 1 78 ? -17.953 10.210 8.744 1.00 84.62 78 PRO A O 1
ATOM 602 N N . LEU A 1 79 ? -18.637 10.672 6.663 1.00 85.50 79 LEU A N 1
ATOM 603 C CA . LEU A 1 79 ? -19.243 11.956 7.017 1.00 85.50 79 LEU A CA 1
ATOM 604 C C . LEU A 1 79 ? -20.650 11.800 7.585 1.00 85.50 79 LEU A C 1
ATOM 606 O O . LEU A 1 79 ? -21.004 12.563 8.487 1.00 85.50 79 LEU A O 1
ATOM 610 N N . HIS A 1 80 ? -21.423 10.842 7.082 1.00 84.88 80 HIS A N 1
ATOM 611 C CA . HIS A 1 80 ? -22.799 10.612 7.513 1.00 84.88 80 HIS A CA 1
ATOM 612 C C . HIS A 1 80 ? -22.895 9.586 8.644 1.00 84.88 80 HIS A C 1
ATOM 614 O O . HIS A 1 80 ? -23.608 9.836 9.610 1.00 84.88 80 HIS A O 1
ATOM 620 N N . ASP A 1 81 ? -22.156 8.479 8.549 1.00 87.62 81 ASP A N 1
ATOM 621 C CA . ASP A 1 81 ? -22.247 7.348 9.475 1.00 87.62 81 ASP A CA 1
ATOM 622 C C . ASP A 1 81 ? -20.864 6.724 9.724 1.00 87.62 81 ASP A C 1
ATOM 624 O O . ASP A 1 81 ? -20.490 5.693 9.164 1.00 87.62 81 ASP A O 1
ATOM 628 N N . VAL A 1 82 ? -20.063 7.389 10.560 1.00 87.62 82 VAL A N 1
ATOM 629 C CA . VAL A 1 82 ? -18.729 6.889 10.924 1.00 87.62 82 VAL A CA 1
ATOM 630 C C . VAL A 1 82 ? -18.820 5.625 11.785 1.00 87.62 82 VAL A C 1
ATOM 632 O O . VAL A 1 82 ? -18.022 4.707 11.609 1.00 87.62 82 VAL A O 1
ATOM 635 N N . GLU A 1 83 ? -19.820 5.534 12.661 1.00 87.12 83 GLU A N 1
ATOM 636 C CA . GLU A 1 83 ? -20.014 4.388 13.552 1.00 87.12 83 GLU A CA 1
ATOM 637 C C . GLU A 1 83 ? -20.311 3.116 12.750 1.00 87.12 83 GLU A C 1
ATOM 639 O O . GLU A 1 83 ? -19.673 2.084 12.974 1.00 87.12 83 GLU A O 1
ATOM 644 N N . GLY A 1 84 ? -21.194 3.197 11.749 1.00 87.38 84 GLY A N 1
ATOM 645 C CA . GLY A 1 84 ? -21.496 2.087 10.850 1.00 87.38 84 GLY A CA 1
ATOM 646 C C . GLY A 1 84 ? -20.280 1.608 10.052 1.00 87.38 84 GLY A C 1
ATOM 647 O O . GLY A 1 84 ? -20.097 0.402 9.869 1.00 87.38 84 GLY A O 1
ATOM 648 N N . VAL A 1 85 ? -19.390 2.517 9.634 1.00 87.69 85 VAL A N 1
ATOM 649 C CA . VAL A 1 85 ? -18.125 2.146 8.972 1.00 87.69 85 VAL A CA 1
ATOM 650 C C . VAL A 1 85 ? -17.224 1.350 9.920 1.00 87.69 85 VAL A C 1
ATOM 652 O O . VAL A 1 85 ? -16.694 0.313 9.520 1.00 87.69 85 VAL A O 1
ATOM 655 N N . PHE A 1 86 ? -17.084 1.771 11.182 1.00 88.19 86 PHE A N 1
ATOM 656 C CA . PHE A 1 86 ? -16.291 1.036 12.175 1.00 88.19 86 PHE A CA 1
ATOM 657 C C . PHE A 1 86 ? -16.923 -0.308 12.561 1.00 88.19 86 PHE A C 1
ATOM 659 O O . PHE A 1 86 ? -16.199 -1.283 12.743 1.00 88.19 86 PHE A O 1
ATOM 666 N N . GLN A 1 87 ? -18.252 -0.408 12.624 1.00 87.00 87 GLN A N 1
ATOM 667 C CA . GLN A 1 87 ? -18.944 -1.680 12.863 1.00 87.00 87 GLN A CA 1
ATOM 668 C C . GLN A 1 87 ? -18.732 -2.680 11.720 1.00 87.00 87 GLN A C 1
ATOM 670 O O . GLN A 1 87 ? -18.428 -3.847 11.960 1.00 87.00 87 GLN A O 1
ATOM 675 N N . LYS A 1 88 ? -18.835 -2.230 10.463 1.00 86.25 88 LYS A N 1
ATOM 676 C CA . LYS A 1 88 ? -18.483 -3.063 9.301 1.00 86.25 88 LYS A CA 1
ATOM 677 C C . LYS A 1 88 ? -17.005 -3.458 9.351 1.00 86.25 88 LYS A C 1
ATOM 679 O O . LYS A 1 88 ? -16.654 -4.593 9.041 1.00 86.25 88 LYS A O 1
ATOM 684 N N . ALA A 1 89 ? -16.140 -2.538 9.774 1.00 86.56 89 ALA A N 1
ATOM 685 C CA . ALA A 1 89 ? -14.711 -2.786 9.876 1.00 86.56 89 ALA A CA 1
ATOM 686 C C . ALA A 1 89 ? -14.380 -3.863 10.924 1.00 86.56 89 ALA A C 1
ATOM 688 O O . ALA A 1 89 ? -13.599 -4.770 10.644 1.00 86.56 89 ALA A O 1
ATOM 689 N N . THR A 1 90 ? -14.994 -3.826 12.109 1.00 83.94 90 THR A N 1
ATOM 690 C CA . THR A 1 90 ? -14.733 -4.812 13.171 1.00 83.94 90 THR A CA 1
ATOM 691 C C . THR A 1 90 ? -15.181 -6.226 12.804 1.00 83.94 90 THR A C 1
ATOM 693 O O . THR A 1 90 ? -14.550 -7.181 13.247 1.00 83.94 90 THR A O 1
ATOM 696 N N . GLN A 1 91 ? -16.194 -6.382 11.945 1.00 83.69 91 GLN A N 1
ATOM 697 C CA . GLN A 1 91 ? -16.645 -7.696 11.461 1.00 83.69 91 GLN A CA 1
ATOM 698 C C . GLN A 1 91 ? -15.648 -8.377 10.512 1.00 83.69 91 GLN A C 1
ATOM 700 O O . GLN A 1 91 ? -15.552 -9.601 10.495 1.00 83.69 91 GLN A O 1
ATOM 705 N N . ILE A 1 92 ? -14.920 -7.593 9.714 1.00 82.44 92 ILE A N 1
ATOM 706 C CA . ILE A 1 92 ? -13.989 -8.088 8.681 1.00 82.44 92 ILE A CA 1
ATOM 707 C C . ILE A 1 92 ? -12.537 -8.080 9.205 1.00 82.44 92 ILE A C 1
ATOM 709 O O . ILE A 1 92 ? -11.614 -8.594 8.574 1.00 82.44 92 ILE A O 1
ATOM 713 N N . MET A 1 93 ? -12.319 -7.490 10.381 1.00 80.00 93 MET A N 1
ATOM 714 C CA . MET A 1 93 ? -11.011 -7.331 10.998 1.00 80.00 93 MET A CA 1
ATOM 715 C C . MET A 1 93 ? -10.317 -8.681 11.228 1.00 80.00 93 MET A C 1
ATOM 717 O O . MET A 1 93 ? -10.885 -9.596 11.826 1.00 80.00 93 MET A O 1
ATOM 721 N N . ARG A 1 94 ? -9.047 -8.800 10.813 1.00 77.12 94 ARG A N 1
ATOM 722 C CA . ARG A 1 94 ? -8.252 -10.004 11.101 1.00 77.12 94 ARG A CA 1
ATOM 723 C C . ARG A 1 94 ? -7.702 -9.961 12.536 1.00 77.12 94 ARG A C 1
ATOM 725 O O . ARG A 1 94 ? -7.170 -8.923 12.953 1.00 77.12 94 ARG A O 1
ATOM 732 N N . PRO A 1 95 ? -7.743 -11.076 13.286 1.00 65.00 95 PRO A N 1
ATOM 733 C CA . PRO A 1 95 ? -7.086 -11.157 14.582 1.00 65.00 95 PRO A CA 1
ATOM 734 C C . PRO A 1 95 ? -5.568 -11.223 14.378 1.00 65.00 95 PRO A C 1
ATOM 736 O O . PRO A 1 95 ? -5.029 -12.214 13.888 1.00 65.00 95 PRO A O 1
ATOM 739 N N . LEU A 1 96 ? -4.855 -10.159 14.748 1.00 63.19 96 LEU A N 1
ATOM 740 C CA . LEU A 1 96 ? -3.396 -10.174 14.815 1.00 63.19 96 LEU A CA 1
ATOM 741 C C . LEU A 1 96 ? -2.979 -10.630 16.216 1.00 63.19 96 LEU A C 1
ATOM 743 O O . LEU A 1 96 ? -3.101 -9.888 17.184 1.00 63.19 96 LEU A O 1
ATOM 747 N N . SER A 1 97 ? -2.466 -11.859 16.320 1.00 47.12 97 SER A N 1
ATOM 748 C CA . SER A 1 97 ? -2.127 -12.535 17.586 1.00 47.12 97 SER A CA 1
ATOM 749 C C . SER A 1 97 ? -0.966 -11.906 18.384 1.00 47.12 97 SER A C 1
ATOM 751 O O . SER A 1 97 ? -0.560 -12.480 19.389 1.00 47.12 97 SER A O 1
ATOM 753 N N . ASN A 1 98 ? -0.394 -10.771 17.966 1.00 46.78 98 ASN A N 1
ATOM 754 C CA . ASN A 1 98 ? 0.809 -10.218 18.605 1.00 46.78 98 ASN A CA 1
ATOM 755 C C . ASN A 1 98 ? 0.885 -8.681 18.626 1.00 46.78 98 ASN A C 1
ATOM 757 O O . ASN A 1 98 ? 1.974 -8.110 18.592 1.00 46.78 98 ASN A O 1
ATOM 761 N N . GLN A 1 99 ? -0.255 -7.989 18.650 1.00 46.62 99 GLN A N 1
ATOM 762 C CA . GLN A 1 99 ? -0.258 -6.531 18.770 1.00 46.62 99 GLN A CA 1
ATOM 763 C C . GLN A 1 99 ? -0.112 -6.094 20.230 1.00 46.62 99 GLN A C 1
ATOM 765 O O . GLN A 1 99 ? -1.062 -6.108 21.009 1.00 46.62 99 GLN A O 1
ATOM 770 N N . GLN A 1 100 ? 1.092 -5.656 20.587 1.00 42.28 100 GLN A N 1
ATOM 771 C CA . GLN A 1 100 ? 1.299 -4.796 21.745 1.00 42.28 100 GLN A CA 1
ATOM 772 C C . GLN A 1 100 ? 0.829 -3.386 21.387 1.00 42.28 100 GLN A C 1
ATOM 774 O O . GLN A 1 100 ? 1.363 -2.764 20.472 1.00 42.28 100 GLN A O 1
ATOM 779 N N . ILE A 1 101 ? -0.182 -2.897 22.104 1.00 42.22 101 ILE A N 1
ATOM 780 C CA . ILE A 1 101 ? -0.671 -1.520 22.005 1.00 42.22 101 ILE A CA 1
ATOM 781 C C . ILE A 1 101 ? 0.495 -0.588 22.380 1.00 42.22 101 ILE A C 1
ATOM 783 O O . ILE A 1 101 ? 0.961 -0.650 23.523 1.00 42.22 101 ILE A O 1
ATOM 787 N N . PRO A 1 102 ? 0.999 0.270 21.473 1.00 39.34 102 PRO A N 1
ATOM 788 C CA . PRO A 1 102 ? 2.062 1.198 21.810 1.00 39.34 102 PRO A CA 1
ATOM 789 C C . PRO A 1 102 ? 1.450 2.408 22.519 1.00 39.34 102 PRO A C 1
ATOM 791 O O . PRO A 1 102 ? 1.236 3.469 21.940 1.00 39.34 102 PRO A O 1
ATOM 794 N N . THR A 1 103 ? 1.172 2.262 23.811 1.00 37.97 103 THR A N 1
ATOM 795 C CA . THR A 1 103 ? 0.940 3.407 24.690 1.00 37.97 103 THR A CA 1
ATOM 796 C C . THR A 1 103 ? 2.305 3.963 25.090 1.00 37.97 103 THR A C 1
ATOM 798 O O . THR A 1 103 ? 2.857 3.514 26.092 1.00 37.97 103 THR A O 1
ATOM 801 N N . LYS A 1 104 ? 2.870 4.887 24.294 1.00 36.53 104 LYS A N 1
ATOM 802 C CA . LYS A 1 104 ? 3.683 6.053 24.728 1.00 36.53 104 LYS A CA 1
ATOM 803 C C . LYS A 1 104 ? 4.552 6.639 23.607 1.00 36.53 104 LYS A C 1
ATOM 805 O O . LYS A 1 104 ? 5.295 5.928 22.947 1.00 36.53 104 LYS A O 1
ATOM 810 N N . GLU A 1 105 ? 4.443 7.965 23.509 1.00 33.34 105 GLU A N 1
ATOM 811 C CA . GLU A 1 105 ? 5.425 8.979 23.094 1.00 33.34 105 GLU A CA 1
ATOM 812 C C . GLU A 1 105 ? 6.421 8.643 21.974 1.00 33.34 105 GLU A C 1
ATOM 814 O O . GLU A 1 105 ? 7.325 7.822 22.110 1.00 33.34 105 GLU A O 1
ATOM 819 N N . PHE A 1 106 ? 6.319 9.430 20.897 1.00 36.78 106 PHE A N 1
ATOM 820 C CA . PHE A 1 106 ? 7.308 9.560 19.831 1.00 36.78 106 PHE A CA 1
ATOM 821 C C . PHE A 1 106 ? 8.739 9.679 20.381 1.00 36.78 106 PHE A C 1
ATOM 823 O O . PHE A 1 106 ? 9.192 10.761 20.760 1.00 36.78 106 PHE A O 1
ATOM 830 N N . LYS A 1 107 ? 9.499 8.583 20.316 1.00 31.48 107 LYS A N 1
ATOM 831 C CA . LYS A 1 107 ? 10.962 8.621 20.304 1.00 31.48 107 LYS A CA 1
ATOM 832 C C . LYS A 1 107 ? 11.461 8.346 18.893 1.00 31.48 107 LYS A C 1
ATOM 834 O O . LYS A 1 107 ? 11.173 7.316 18.295 1.00 31.48 107 LYS A O 1
ATOM 839 N N . LYS A 1 108 ? 12.223 9.310 18.370 1.00 41.91 108 LYS A N 1
ATOM 840 C CA . LYS A 1 108 ? 13.031 9.167 17.158 1.00 41.91 108 LYS A CA 1
ATOM 841 C C . LYS A 1 108 ? 14.030 8.030 17.366 1.00 41.91 108 LYS A C 1
ATOM 843 O O . LYS A 1 108 ? 14.968 8.198 18.141 1.00 41.91 108 LYS A O 1
ATOM 848 N N . GLU A 1 109 ? 13.891 6.946 16.615 1.00 35.72 109 GLU A N 1
ATOM 849 C CA . GLU A 1 109 ? 14.968 5.976 16.433 1.00 35.72 109 GLU A CA 1
ATOM 850 C C . GLU A 1 109 ? 15.416 5.926 14.973 1.00 35.72 109 GLU A C 1
ATOM 852 O O . GLU A 1 109 ? 14.633 6.002 14.026 1.00 35.72 109 GLU A O 1
ATOM 857 N N . LYS A 1 110 ? 16.739 5.905 14.814 1.00 36.75 110 LYS A N 1
ATOM 858 C CA . LYS A 1 110 ? 17.449 5.908 13.540 1.00 36.75 110 LYS A CA 1
ATOM 859 C C . LYS A 1 110 ? 17.255 4.570 12.814 1.00 36.75 110 LYS A C 1
ATOM 861 O O . LYS A 1 110 ? 17.397 3.510 13.414 1.00 36.75 110 LYS A O 1
ATOM 866 N N . LYS A 1 111 ? 17.049 4.677 11.493 1.00 47.50 111 LYS A N 1
ATOM 867 C CA . LYS A 1 111 ? 17.402 3.713 10.426 1.00 47.50 111 LYS A CA 1
ATOM 868 C C . LYS A 1 111 ? 18.636 2.872 10.810 1.00 47.50 111 LYS A C 1
ATOM 870 O O . LYS A 1 111 ? 19.571 3.400 11.395 1.00 47.50 111 LYS A O 1
ATOM 875 N N . GLU A 1 112 ? 18.778 1.598 10.456 1.00 54.41 112 GLU A N 1
ATOM 876 C CA . GLU A 1 112 ? 18.679 1.024 9.113 1.00 54.41 112 GLU A CA 1
ATOM 877 C C . GLU A 1 112 ? 18.990 -0.485 9.232 1.00 54.41 112 GLU A C 1
ATOM 879 O O . GLU A 1 112 ? 19.869 -0.838 10.017 1.00 54.41 112 GLU A O 1
ATOM 884 N N . LYS A 1 113 ? 18.285 -1.343 8.466 1.00 47.09 113 LYS A N 1
ATOM 885 C CA . LYS A 1 113 ? 18.604 -2.741 8.036 1.00 47.09 113 LYS A CA 1
ATOM 886 C C . LYS A 1 113 ? 17.347 -3.612 7.857 1.00 47.09 113 LYS A C 1
ATOM 888 O O . LYS A 1 113 ? 17.387 -4.586 7.110 1.00 47.09 113 LYS A O 1
ATOM 893 N N . GLY A 1 114 ? 16.218 -3.243 8.470 1.00 57.50 114 GLY A N 1
ATOM 894 C CA . GLY A 1 114 ? 14.948 -3.978 8.346 1.00 57.50 114 GLY A CA 1
ATOM 895 C C . GLY A 1 114 ? 14.215 -3.758 7.017 1.00 57.50 114 GLY A C 1
ATOM 896 O O . GLY A 1 114 ? 13.739 -4.719 6.415 1.00 57.50 114 GLY A O 1
ATOM 897 N N . TRP A 1 115 ? 14.191 -2.517 6.517 1.00 55.22 115 TRP A N 1
ATOM 898 C CA . TRP A 1 115 ? 13.391 -2.136 5.344 1.00 55.22 115 TRP A CA 1
ATOM 899 C C . TRP A 1 115 ? 13.815 -2.851 4.055 1.00 55.22 115 TRP A C 1
ATOM 901 O O . TRP A 1 115 ? 12.965 -3.232 3.260 1.00 55.22 115 TRP A O 1
ATOM 911 N N . PHE A 1 116 ? 15.114 -3.110 3.877 1.00 66.25 116 PHE A N 1
ATOM 912 C CA . PHE A 1 116 ? 15.627 -3.823 2.706 1.00 66.25 116 PHE A CA 1
ATOM 913 C C . PHE A 1 116 ? 15.2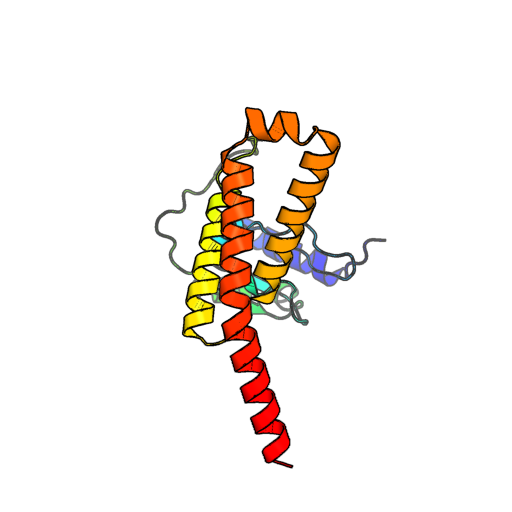58 -5.310 2.739 1.00 66.25 116 PHE A C 1
ATOM 915 O O . PHE A 1 116 ? 14.816 -5.860 1.736 1.00 66.25 116 PHE A O 1
ATOM 922 N N . LYS A 1 117 ? 15.367 -5.957 3.911 1.00 66.25 117 LYS A N 1
ATOM 923 C CA . LYS A 1 117 ? 14.956 -7.359 4.100 1.00 66.25 117 LYS A CA 1
ATOM 924 C C . LYS A 1 117 ? 13.448 -7.519 3.912 1.00 66.25 117 LYS A C 1
ATOM 926 O O . LYS A 1 117 ? 13.010 -8.501 3.321 1.00 66.25 117 LYS A O 1
ATOM 931 N N . LEU A 1 118 ? 12.668 -6.552 4.397 1.00 63.75 118 LEU A N 1
ATOM 932 C CA . LEU A 1 118 ? 11.216 -6.534 4.248 1.00 63.75 118 LEU A CA 1
ATOM 933 C C . LEU A 1 118 ? 10.808 -6.307 2.786 1.00 63.75 118 LEU A C 1
ATOM 935 O O . LEU A 1 118 ? 9.969 -7.043 2.278 1.00 63.75 118 LEU A O 1
ATOM 939 N N . TYR A 1 119 ? 11.465 -5.375 2.091 1.00 69.62 119 TYR A N 1
ATOM 940 C CA . TYR A 1 119 ? 11.249 -5.104 0.669 1.00 69.62 119 TYR A CA 1
ATOM 941 C C . TYR A 1 119 ? 11.613 -6.307 -0.213 1.00 69.62 119 TYR A C 1
ATOM 943 O O . TYR A 1 119 ? 10.821 -6.709 -1.061 1.00 69.62 119 TYR A O 1
ATOM 951 N N . PHE A 1 120 ? 12.758 -6.954 0.035 1.00 70.94 120 PHE A N 1
ATOM 952 C CA . PHE A 1 120 ? 13.142 -8.183 -0.670 1.00 70.94 120 PHE A CA 1
ATOM 953 C C . PHE A 1 120 ? 12.183 -9.340 -0.391 1.00 70.94 120 PHE A C 1
ATOM 955 O O . PHE A 1 120 ? 11.848 -10.088 -1.306 1.00 70.94 120 PHE A O 1
ATOM 962 N N . LYS A 1 121 ? 11.711 -9.488 0.856 1.00 73.81 121 LYS A N 1
ATOM 963 C CA . LYS A 1 121 ? 10.730 -10.520 1.214 1.00 73.81 121 LYS A CA 1
ATOM 964 C C . LYS A 1 121 ? 9.392 -10.275 0.516 1.00 73.81 121 LYS A C 1
ATOM 966 O O . LYS A 1 121 ? 8.829 -11.221 -0.023 1.00 73.81 121 LYS A O 1
ATOM 971 N N . ALA A 1 122 ? 8.923 -9.028 0.485 1.00 69.62 122 ALA A N 1
ATOM 972 C CA . ALA A 1 122 ? 7.714 -8.640 -0.235 1.00 69.62 122 ALA A CA 1
ATOM 973 C C . ALA A 1 122 ? 7.859 -8.916 -1.737 1.00 69.62 122 ALA A C 1
ATOM 975 O O . ALA A 1 122 ? 7.030 -9.608 -2.311 1.00 69.62 122 ALA A O 1
ATOM 976 N N . CYS A 1 123 ? 8.968 -8.496 -2.349 1.00 64.44 123 CYS A N 1
ATOM 977 C CA . CYS A 1 123 ? 9.235 -8.736 -3.765 1.00 64.44 123 CYS A CA 1
ATOM 978 C C . CYS A 1 123 ? 9.313 -10.238 -4.102 1.00 64.44 123 CYS A C 1
ATOM 980 O O . CYS A 1 123 ? 8.734 -10.671 -5.092 1.00 64.44 123 CYS A O 1
ATOM 982 N N . ALA A 1 124 ? 9.946 -11.058 -3.256 1.00 71.94 124 ALA A N 1
ATOM 983 C CA . ALA A 1 124 ? 10.018 -12.507 -3.452 1.00 71.94 124 ALA A CA 1
ATOM 984 C C . ALA A 1 124 ? 8.648 -13.198 -3.329 1.00 71.94 124 ALA A C 1
ATOM 986 O O . ALA A 1 124 ? 8.358 -14.130 -4.079 1.00 71.94 124 ALA A O 1
ATOM 987 N N . VAL A 1 125 ? 7.795 -12.741 -2.406 1.00 73.12 125 VAL A N 1
ATOM 988 C CA . VAL A 1 125 ? 6.417 -13.236 -2.263 1.00 73.12 125 VAL A CA 1
ATOM 989 C C . VAL A 1 125 ? 5.565 -12.805 -3.456 1.00 73.12 125 VAL A C 1
ATOM 991 O O . VAL A 1 125 ? 4.856 -13.637 -4.014 1.00 73.12 125 VAL A O 1
ATOM 994 N N . SER A 1 126 ? 5.695 -11.558 -3.913 1.00 69.19 126 SER A N 1
ATOM 995 C CA . SER A 1 126 ? 5.017 -11.066 -5.115 1.00 69.19 126 SER A CA 1
ATOM 996 C C . SER A 1 126 ? 5.463 -11.816 -6.365 1.00 69.19 126 SER A C 1
ATOM 998 O O . SER A 1 126 ? 4.616 -12.192 -7.162 1.00 69.19 126 SER A O 1
ATOM 1000 N N . LEU A 1 127 ? 6.758 -12.113 -6.512 1.00 64.75 127 LEU A N 1
ATOM 1001 C CA . LEU A 1 127 ? 7.282 -12.907 -7.624 1.00 64.75 127 LEU A CA 1
ATOM 1002 C C . LEU A 1 127 ? 6.768 -14.352 -7.568 1.00 64.75 127 LEU A C 1
ATOM 1004 O O . LEU A 1 127 ? 6.365 -14.901 -8.588 1.00 64.75 127 LEU A O 1
ATOM 1008 N N . LYS A 1 128 ? 6.727 -14.961 -6.375 1.00 72.69 128 LYS A N 1
ATOM 1009 C CA . LYS A 1 128 ? 6.154 -16.300 -6.179 1.00 72.69 128 LYS A CA 1
ATOM 1010 C C . LYS A 1 128 ? 4.676 -16.324 -6.563 1.00 72.69 128 LYS A C 1
ATOM 1012 O O . LYS A 1 128 ? 4.255 -17.214 -7.292 1.00 72.69 128 LYS A O 1
ATOM 1017 N N . ASN A 1 129 ? 3.902 -15.349 -6.100 1.00 68.25 129 ASN A N 1
ATOM 1018 C CA . ASN A 1 129 ? 2.479 -15.266 -6.405 1.00 68.25 129 ASN A CA 1
ATOM 1019 C C . ASN A 1 129 ? 2.250 -14.963 -7.894 1.00 68.25 129 ASN A C 1
ATOM 1021 O O . ASN A 1 129 ? 1.388 -15.584 -8.492 1.00 68.25 129 ASN A O 1
ATOM 1025 N N . ALA A 1 130 ? 3.075 -14.113 -8.509 1.00 66.50 130 ALA A N 1
ATOM 1026 C CA . ALA A 1 130 ? 3.065 -13.783 -9.936 1.00 66.50 130 ALA A CA 1
ATOM 1027 C C . ALA A 1 130 ? 3.374 -14.983 -10.846 1.00 66.50 130 ALA A C 1
ATOM 1029 O O . ALA A 1 130 ? 2.711 -15.190 -11.858 1.00 66.50 130 ALA A O 1
ATOM 1030 N N . VAL A 1 131 ? 4.355 -15.807 -10.468 1.00 67.62 131 VAL A N 1
ATOM 1031 C CA . VAL A 1 131 ? 4.669 -17.060 -11.173 1.00 67.62 131 VAL A CA 1
ATOM 1032 C C . VAL A 1 131 ? 3.507 -18.045 -11.062 1.00 67.62 131 VAL A C 1
ATOM 1034 O O . VAL A 1 131 ? 3.164 -18.697 -12.043 1.00 67.62 131 VAL A O 1
ATOM 1037 N N . LEU A 1 132 ? 2.872 -18.131 -9.890 1.00 78.19 132 LEU A N 1
ATOM 1038 C CA . LEU A 1 132 ? 1.720 -19.008 -9.668 1.00 78.19 132 LEU A CA 1
ATOM 1039 C C . LEU A 1 132 ? 0.441 -18.516 -10.367 1.00 78.19 132 LEU A C 1
ATOM 1041 O O . LEU A 1 132 ? -0.417 -19.333 -10.684 1.00 78.19 132 LEU A O 1
ATOM 1045 N N . THR A 1 133 ? 0.308 -17.211 -10.620 1.00 65.75 133 THR A N 1
ATOM 1046 C CA . THR A 1 133 ? -0.838 -16.612 -11.325 1.00 65.75 133 THR A CA 1
ATOM 1047 C C . THR A 1 133 ? -0.585 -16.372 -12.816 1.00 65.75 133 THR A C 1
ATOM 1049 O O . THR A 1 133 ? -1.505 -15.980 -13.528 1.00 65.75 133 THR A O 1
ATOM 1052 N N . GLY A 1 134 ? 0.637 -16.610 -13.306 1.00 63.75 134 GLY A N 1
ATOM 1053 C CA . GLY A 1 134 ? 1.025 -16.440 -14.710 1.00 63.75 134 GLY A CA 1
ATOM 1054 C C . GLY A 1 134 ? 1.170 -14.985 -15.182 1.00 63.75 134 GLY A C 1
ATOM 1055 O O . GLY A 1 134 ? 1.399 -14.754 -16.367 1.00 63.75 134 GLY A O 1
ATOM 1056 N N . ILE A 1 135 ? 1.059 -13.994 -14.290 1.00 62.53 135 ILE A N 1
ATOM 1057 C CA . ILE A 1 135 ? 1.158 -12.565 -14.628 1.00 62.53 135 ILE A CA 1
ATOM 1058 C C . ILE A 1 135 ? 2.592 -12.100 -14.361 1.00 62.53 135 ILE A C 1
ATOM 1060 O O . ILE A 1 135 ? 3.048 -12.055 -13.222 1.00 62.53 135 ILE A O 1
ATOM 1064 N N . SER A 1 136 ? 3.331 -11.770 -15.419 1.00 58.47 136 SER A N 1
ATOM 1065 C CA . SER A 1 136 ? 4.778 -11.548 -15.342 1.00 58.47 136 SER A CA 1
ATOM 1066 C C . SER A 1 136 ? 5.141 -10.128 -14.870 1.00 58.47 136 SER A C 1
ATOM 1068 O O . SER A 1 136 ? 5.195 -9.189 -15.661 1.00 58.47 136 SER A O 1
ATOM 1070 N N . TYR A 1 137 ? 5.461 -9.960 -13.581 1.00 66.06 137 TYR A N 1
ATOM 1071 C CA . TYR A 1 137 ? 5.993 -8.707 -13.004 1.00 66.06 137 TYR A CA 1
ATOM 1072 C C . TYR A 1 137 ? 7.512 -8.533 -13.225 1.00 66.06 137 TYR A C 1
ATOM 1074 O O . TYR A 1 137 ? 8.241 -8.042 -12.362 1.00 66.06 137 TYR A O 1
ATOM 1082 N N . ALA A 1 138 ? 8.021 -8.929 -14.394 1.00 71.25 138 ALA A N 1
ATOM 1083 C CA . ALA A 1 138 ? 9.441 -8.808 -14.728 1.00 71.25 138 ALA A CA 1
ATOM 1084 C C . ALA A 1 138 ? 9.878 -7.343 -14.924 1.00 71.25 138 ALA A C 1
ATOM 1086 O O . ALA A 1 138 ? 11.015 -6.985 -14.620 1.00 71.25 138 ALA A O 1
ATOM 1087 N N . VAL A 1 139 ? 8.969 -6.477 -15.385 1.00 65.88 139 VAL A N 1
ATOM 1088 C 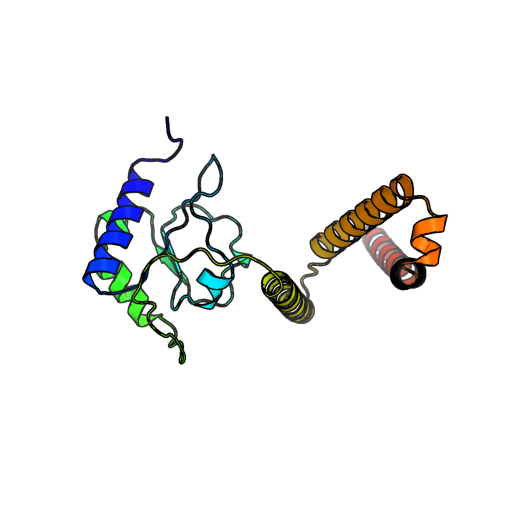CA . VAL A 1 139 ? 9.289 -5.098 -15.790 1.00 65.88 139 VAL A CA 1
ATOM 1089 C C . VAL A 1 139 ? 9.858 -4.254 -14.635 1.00 65.88 139 VAL A C 1
ATOM 1091 O O . VAL A 1 139 ? 10.943 -3.697 -14.812 1.00 65.88 139 VAL A O 1
ATOM 1094 N N . PRO A 1 140 ? 9.246 -4.193 -13.432 1.00 68.31 140 PRO A N 1
ATOM 1095 C CA . PRO A 1 140 ? 9.809 -3.408 -12.330 1.00 68.31 140 PRO A CA 1
ATOM 1096 C C . PRO A 1 140 ? 11.155 -3.947 -11.822 1.00 68.31 140 PRO A C 1
ATOM 1098 O O . PRO A 1 140 ? 12.024 -3.169 -11.431 1.00 68.31 140 PRO A O 1
ATOM 1101 N N . VAL A 1 141 ? 11.359 -5.270 -11.862 1.00 74.81 141 VAL A N 1
ATOM 1102 C CA . VAL A 1 141 ? 12.608 -5.922 -11.428 1.00 74.81 141 VAL A CA 1
ATOM 1103 C C . VAL A 1 141 ? 13.751 -5.614 -12.395 1.00 74.81 141 VAL A C 1
ATOM 1105 O O . VAL A 1 141 ? 14.859 -5.299 -11.960 1.00 74.81 141 VAL A O 1
ATOM 1108 N N . ILE A 1 142 ? 13.477 -5.646 -13.702 1.00 78.00 142 ILE A N 1
ATOM 1109 C CA . ILE A 1 142 ? 14.454 -5.319 -14.746 1.00 78.00 142 ILE A CA 1
ATOM 1110 C C . ILE A 1 142 ? 14.875 -3.851 -14.636 1.00 78.00 142 ILE A C 1
ATOM 1112 O O . ILE A 1 142 ? 16.070 -3.564 -14.591 1.00 78.00 142 ILE A O 1
ATOM 1116 N N . VAL A 1 143 ? 13.910 -2.932 -14.513 1.00 79.38 143 VAL A N 1
ATOM 1117 C CA . VAL A 1 143 ? 14.181 -1.488 -14.392 1.00 79.38 143 VAL A CA 1
ATOM 1118 C C . VAL A 1 143 ? 15.009 -1.181 -13.139 1.00 79.38 143 VAL A C 1
ATOM 1120 O O . VAL A 1 143 ? 15.973 -0.412 -13.200 1.00 79.38 143 VAL A O 1
ATOM 1123 N N . ALA A 1 144 ? 14.693 -1.824 -12.010 1.00 78.44 144 ALA A N 1
ATOM 1124 C CA . ALA A 1 144 ? 15.477 -1.695 -10.785 1.00 78.44 144 ALA A CA 1
ATOM 1125 C C . ALA A 1 144 ? 16.905 -2.245 -10.955 1.00 78.44 144 ALA A C 1
ATOM 1127 O O . ALA A 1 144 ? 17.867 -1.589 -10.553 1.00 78.44 144 ALA A O 1
ATOM 1128 N N . GLY A 1 145 ? 17.061 -3.407 -11.597 1.00 78.31 145 GLY A N 1
ATOM 1129 C CA . GLY A 1 145 ? 18.365 -4.010 -11.879 1.00 78.31 145 GLY A CA 1
ATOM 1130 C C . GLY A 1 145 ? 19.257 -3.116 -12.742 1.00 78.31 145 GLY A C 1
ATOM 1131 O O . GLY A 1 145 ? 20.422 -2.897 -12.405 1.00 78.31 145 GLY A O 1
ATOM 1132 N N . THR A 1 146 ? 18.708 -2.522 -13.806 1.00 82.12 146 THR A N 1
ATOM 1133 C CA . THR A 1 146 ? 19.464 -1.613 -14.683 1.00 82.12 146 THR A CA 1
ATOM 1134 C C . THR A 1 146 ? 19.854 -0.313 -13.985 1.00 82.12 146 THR A C 1
ATOM 1136 O O . THR A 1 146 ? 20.956 0.189 -14.196 1.00 82.12 146 THR A O 1
ATO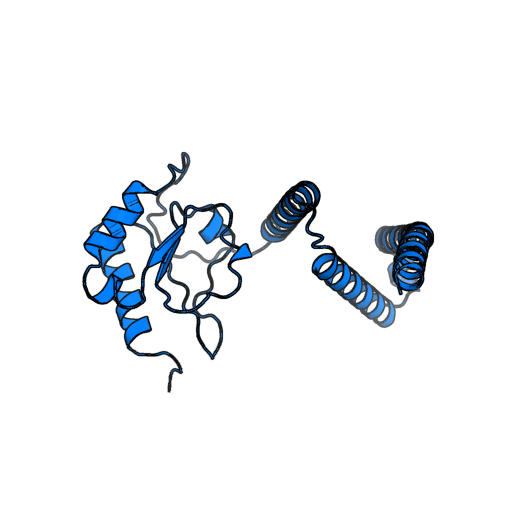M 1139 N N . ALA A 1 147 ? 18.993 0.212 -13.108 1.00 81.44 147 ALA A N 1
ATOM 1140 C CA . ALA A 1 147 ? 19.293 1.412 -12.331 1.00 81.44 147 ALA A CA 1
ATOM 1141 C C . ALA A 1 147 ? 20.425 1.169 -11.317 1.00 81.44 147 ALA A C 1
ATOM 1143 O O . ALA A 1 147 ? 21.321 2.002 -11.173 1.00 81.44 147 ALA A O 1
ATOM 1144 N N . ILE A 1 148 ? 20.424 0.006 -10.654 1.00 84.69 148 ILE A N 1
ATOM 1145 C CA . ILE A 1 148 ? 21.495 -0.398 -9.732 1.00 84.69 148 ILE A CA 1
ATOM 1146 C C . ILE A 1 148 ? 22.817 -0.557 -10.488 1.00 84.69 148 ILE A C 1
ATOM 1148 O O . ILE A 1 148 ? 23.843 -0.046 -10.040 1.00 84.69 148 ILE A O 1
ATOM 1152 N N . GLN A 1 149 ? 22.798 -1.211 -11.652 1.00 76.38 149 GLN A N 1
ATOM 1153 C CA . GLN A 1 149 ? 23.997 -1.381 -12.471 1.00 76.38 149 GLN A CA 1
ATOM 1154 C C . GLN A 1 149 ? 24.574 -0.030 -12.920 1.00 76.38 149 GLN A C 1
ATOM 1156 O O . GLN A 1 149 ? 25.778 0.190 -12.796 1.00 76.38 149 GLN A O 1
ATOM 1161 N N . ALA A 1 150 ? 23.724 0.901 -13.370 1.00 79.25 150 ALA A N 1
ATOM 1162 C CA . ALA A 1 150 ? 24.145 2.247 -13.759 1.00 79.25 150 ALA A CA 1
ATOM 1163 C C . ALA A 1 150 ? 24.811 2.998 -12.595 1.00 79.25 150 ALA A C 1
ATOM 1165 O O . ALA A 1 150 ? 25.858 3.625 -12.769 1.00 79.25 150 ALA A O 1
ATOM 1166 N N . LEU A 1 151 ? 24.249 2.879 -11.389 1.00 80.31 151 LEU A N 1
ATOM 1167 C CA . LEU A 1 151 ? 24.813 3.485 -10.187 1.00 80.31 151 LEU A CA 1
ATOM 1168 C C . LEU A 1 151 ? 26.196 2.908 -9.848 1.00 80.31 151 LEU A C 1
ATOM 1170 O O . LEU A 1 151 ? 27.117 3.663 -9.539 1.00 80.31 151 LEU A O 1
ATOM 1174 N N . ILE A 1 152 ? 26.365 1.586 -9.956 1.00 72.00 152 ILE A N 1
ATOM 1175 C CA . ILE A 1 152 ? 27.658 0.916 -9.751 1.00 72.00 152 ILE A CA 1
ATOM 1176 C C . ILE A 1 152 ? 28.698 1.427 -10.754 1.00 72.00 152 ILE A C 1
ATOM 1178 O O . ILE A 1 152 ? 29.825 1.732 -10.364 1.00 72.00 152 ILE A O 1
ATOM 1182 N N . THR A 1 153 ? 28.333 1.564 -12.031 1.00 73.50 153 THR A N 1
ATOM 1183 C CA . THR A 1 153 ? 29.249 2.050 -13.073 1.00 73.50 153 THR A CA 1
ATOM 1184 C C . THR A 1 153 ? 29.677 3.497 -12.834 1.00 73.50 153 THR A C 1
ATOM 1186 O O . THR A 1 153 ? 30.861 3.799 -12.959 1.00 73.50 153 THR A O 1
ATOM 1189 N N . ILE A 1 154 ? 28.759 4.375 -12.423 1.00 79.56 154 ILE A N 1
ATOM 1190 C CA . ILE A 1 154 ? 29.076 5.773 -12.092 1.00 79.56 154 ILE A CA 1
ATOM 1191 C C . ILE A 1 154 ? 30.039 5.842 -10.898 1.00 79.56 154 ILE A C 1
ATOM 1193 O O . ILE A 1 154 ? 31.038 6.559 -10.943 1.00 79.56 154 ILE A O 1
ATOM 1197 N N . ILE A 1 155 ? 29.794 5.051 -9.849 1.00 71.38 155 ILE A N 1
ATOM 1198 C CA . ILE A 1 155 ? 30.690 4.979 -8.684 1.00 71.38 155 ILE A CA 1
ATOM 1199 C C . ILE A 1 155 ? 32.073 4.452 -9.095 1.00 71.38 155 ILE A C 1
ATOM 1201 O O . ILE A 1 155 ? 33.089 4.996 -8.665 1.00 71.38 155 ILE A O 1
ATOM 1205 N N . ALA A 1 156 ? 32.133 3.436 -9.959 1.00 65.38 156 ALA A N 1
ATOM 1206 C CA . ALA A 1 156 ? 33.389 2.879 -10.456 1.00 65.38 156 ALA A CA 1
ATOM 1207 C C . ALA A 1 156 ? 34.178 3.858 -11.347 1.00 65.38 156 ALA A C 1
ATOM 1209 O O . ALA A 1 156 ? 3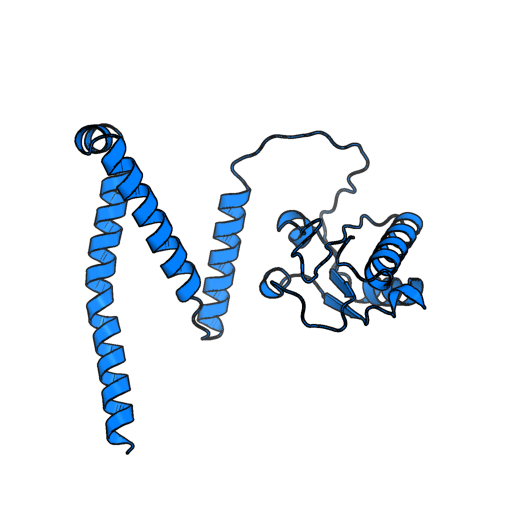5.409 3.850 -11.315 1.00 65.38 156 ALA A O 1
ATOM 1210 N N . GLN A 1 157 ? 33.492 4.720 -12.105 1.00 70.00 157 GLN A N 1
ATOM 1211 C CA . GLN A 1 157 ? 34.117 5.778 -12.906 1.00 70.00 157 GLN A CA 1
ATOM 1212 C C . GLN A 1 157 ? 34.717 6.890 -12.035 1.00 70.00 157 GLN A C 1
ATOM 1214 O O . GLN A 1 157 ? 35.800 7.379 -12.343 1.00 70.00 157 GLN A O 1
ATOM 1219 N N . ILE A 1 158 ? 34.049 7.259 -10.936 1.00 70.44 158 ILE A N 1
ATOM 1220 C CA . ILE A 1 158 ? 34.499 8.331 -10.031 1.00 70.44 158 ILE A CA 1
ATOM 1221 C C . ILE A 1 158 ? 35.607 7.847 -9.080 1.00 70.44 158 ILE A C 1
ATOM 1223 O O . ILE A 1 158 ? 36.553 8.582 -8.815 1.00 70.44 158 ILE A O 1
ATOM 1227 N N . ALA A 1 159 ? 35.514 6.616 -8.568 1.00 64.69 159 ALA A N 1
ATOM 1228 C CA . ALA A 1 159 ? 36.468 6.069 -7.596 1.00 64.69 159 ALA A CA 1
ATOM 1229 C C . ALA A 1 159 ? 37.759 5.506 -8.226 1.00 64.69 159 ALA A C 1
ATOM 1231 O O . ALA A 1 159 ? 38.692 5.159 -7.503 1.00 64.69 159 ALA A O 1
ATOM 1232 N N . GLY A 1 160 ? 37.821 5.406 -9.558 1.00 57.88 160 GLY A N 1
ATOM 1233 C CA . GLY A 1 160 ? 38.904 4.739 -10.275 1.00 57.88 160 GLY A CA 1
ATOM 1234 C C . GLY A 1 160 ? 38.765 3.214 -10.223 1.00 57.88 160 GLY A C 1
ATOM 1235 O O . GLY A 1 160 ? 38.713 2.593 -9.157 1.00 57.88 160 GLY A O 1
ATOM 1236 N N . VAL A 1 161 ? 38.734 2.586 -11.400 1.00 56.34 161 VAL A N 1
ATOM 1237 C CA . VAL A 1 161 ? 38.502 1.139 -11.577 1.00 56.34 161 VAL A CA 1
ATOM 1238 C C . VAL A 1 161 ? 39.533 0.285 -10.816 1.00 56.34 161 VAL A C 1
ATOM 1240 O O . VAL A 1 161 ? 39.212 -0.808 -10.342 1.00 56.34 161 VAL A O 1
ATOM 1243 N N . ASP A 1 162 ? 40.746 0.806 -10.619 1.00 55.09 162 ASP A N 1
ATOM 1244 C CA . ASP A 1 162 ? 41.835 0.137 -9.900 1.00 55.09 162 ASP A CA 1
ATOM 1245 C C . ASP A 1 162 ? 41.644 0.104 -8.373 1.00 55.09 162 ASP A C 1
ATOM 1247 O O . ASP A 1 162 ? 42.097 -0.836 -7.715 1.00 55.09 162 ASP A O 1
ATOM 1251 N N . TYR A 1 163 ? 40.909 1.063 -7.795 1.00 58.00 163 TYR A N 1
ATOM 1252 C CA . TYR A 1 163 ? 40.617 1.110 -6.355 1.00 58.00 163 TYR A CA 1
ATOM 1253 C C . TYR A 1 163 ? 39.499 0.123 -5.975 1.00 58.00 163 TYR A C 1
ATOM 1255 O O . TYR A 1 163 ? 39.594 -0.597 -4.975 1.00 58.00 163 TYR A O 1
ATOM 1263 N N . ILE A 1 164 ? 38.472 0.012 -6.828 1.00 52.81 164 ILE A N 1
ATOM 1264 C CA . ILE A 1 164 ? 37.362 -0.949 -6.690 1.00 52.81 164 ILE A CA 1
ATOM 1265 C C . ILE A 1 164 ? 37.860 -2.390 -6.878 1.00 52.81 164 ILE A C 1
ATOM 1267 O O . ILE A 1 164 ? 37.485 -3.273 -6.107 1.00 52.81 164 ILE A O 1
ATOM 1271 N N . LYS A 1 165 ? 38.763 -2.643 -7.838 1.00 53.22 165 LYS A N 1
ATOM 1272 C CA . LYS A 1 165 ? 39.371 -3.973 -8.040 1.00 53.22 165 LYS A CA 1
ATOM 1273 C C . LYS A 1 165 ? 40.168 -4.464 -6.828 1.00 53.22 165 LYS A C 1
ATOM 1275 O O . LYS A 1 165 ? 40.197 -5.667 -6.582 1.00 53.22 165 LYS A O 1
ATOM 1280 N N . LYS A 1 166 ? 40.781 -3.558 -6.057 1.00 55.22 166 LYS A N 1
ATOM 1281 C CA . LYS A 1 166 ? 41.610 -3.911 -4.893 1.00 55.22 166 LYS A CA 1
ATOM 1282 C C . LYS A 1 166 ? 40.808 -4.096 -3.595 1.00 55.22 166 LYS A C 1
ATOM 1284 O O . LYS A 1 166 ? 41.213 -4.897 -2.759 1.00 55.22 166 LYS A O 1
ATOM 1289 N N . HIS A 1 167 ? 39.670 -3.407 -3.435 1.00 55.50 167 HIS A N 1
ATOM 1290 C CA . HIS A 1 167 ? 38.874 -3.417 -2.192 1.00 55.50 167 HIS A CA 1
ATOM 1291 C C . HIS A 1 167 ? 37.451 -4.001 -2.308 1.00 55.50 167 HIS A C 1
ATOM 1293 O O . HIS A 1 167 ? 36.838 -4.295 -1.285 1.00 55.50 167 HIS A O 1
ATOM 1299 N N . ALA A 1 168 ? 36.916 -4.213 -3.515 1.00 57.91 168 ALA A N 1
ATOM 1300 C CA . ALA A 1 168 ? 35.540 -4.670 -3.736 1.00 57.91 168 ALA A CA 1
ATOM 1301 C C . ALA A 1 168 ? 35.450 -5.769 -4.813 1.00 57.91 168 ALA A C 1
ATOM 1303 O O . ALA A 1 168 ? 34.649 -5.701 -5.746 1.00 57.91 168 ALA A O 1
ATOM 1304 N N . ASN A 1 169 ? 36.249 -6.829 -4.651 1.00 60.84 169 ASN A N 1
ATOM 1305 C CA . ASN A 1 169 ? 36.268 -7.990 -5.551 1.00 60.84 169 ASN A CA 1
ATOM 1306 C C . ASN A 1 169 ? 34.870 -8.629 -5.740 1.00 60.84 169 ASN A C 1
ATOM 1308 O O . ASN A 1 169 ? 34.511 -9.050 -6.838 1.00 60.84 169 ASN A O 1
ATOM 1312 N N . TRP A 1 170 ? 34.028 -8.619 -4.700 1.00 70.12 170 TRP A N 1
ATOM 1313 C CA . TRP A 1 170 ? 32.655 -9.142 -4.744 1.00 70.12 170 TRP A CA 1
ATOM 1314 C C . TRP A 1 170 ? 31.727 -8.370 -5.698 1.00 70.12 170 TRP A C 1
ATOM 1316 O O . TRP A 1 170 ? 30.808 -8.962 -6.256 1.00 70.12 170 TRP A O 1
ATOM 1326 N N . LEU A 1 171 ? 31.976 -7.074 -5.919 1.00 63.16 171 LEU A N 1
ATOM 1327 C CA . LEU A 1 171 ? 31.160 -6.228 -6.792 1.00 63.16 171 LEU A CA 1
ATOM 1328 C C . LEU A 1 171 ? 31.425 -6.554 -8.267 1.00 63.16 171 LEU A C 1
ATOM 1330 O O . LEU A 1 171 ? 30.494 -6.690 -9.056 1.00 63.16 171 LEU A O 1
ATOM 1334 N N . ASN A 1 172 ? 32.697 -6.772 -8.614 1.00 63.81 172 ASN A N 1
ATOM 1335 C CA . ASN A 1 172 ? 33.083 -7.271 -9.935 1.00 63.81 172 ASN A CA 1
ATOM 1336 C C . ASN A 1 172 ? 32.583 -8.700 -10.148 1.00 63.81 172 ASN A C 1
ATOM 1338 O O . ASN A 1 172 ? 32.088 -9.012 -11.222 1.00 63.81 172 ASN A O 1
ATOM 1342 N N . THR A 1 173 ? 32.625 -9.543 -9.111 1.00 69.06 173 THR A N 1
ATOM 1343 C CA . THR A 1 173 ? 32.083 -10.909 -9.198 1.00 69.06 173 THR A CA 1
ATOM 1344 C C . THR A 1 173 ? 30.567 -10.889 -9.432 1.00 69.06 173 THR A C 1
ATOM 1346 O O . THR A 1 173 ? 30.064 -11.653 -10.248 1.00 69.06 173 THR A O 1
ATOM 1349 N N . LEU A 1 174 ? 29.831 -9.982 -8.775 1.00 69.50 174 LEU A N 1
ATOM 1350 C CA . LEU A 1 174 ? 28.393 -9.796 -8.985 1.00 69.50 174 LEU A CA 1
ATOM 1351 C C . LEU A 1 174 ? 28.090 -9.276 -10.397 1.00 69.50 174 LEU A C 1
ATOM 1353 O O . LEU A 1 174 ? 27.195 -9.799 -11.052 1.00 69.50 174 LEU A O 1
ATOM 1357 N N . SER A 1 175 ? 28.856 -8.294 -10.879 1.00 67.62 175 SER A N 1
ATOM 1358 C CA . SER A 1 175 ? 28.707 -7.746 -12.231 1.00 67.62 175 SER A CA 1
ATOM 1359 C C . SER A 1 175 ? 29.046 -8.774 -13.316 1.00 67.62 175 SER A C 1
ATOM 1361 O O . SER A 1 175 ? 28.361 -8.832 -14.334 1.00 67.62 175 SER A O 1
ATOM 1363 N N . ASP A 1 176 ? 30.057 -9.617 -13.103 1.00 73.25 176 ASP A N 1
ATOM 1364 C CA . ASP A 1 176 ? 30.435 -10.685 -14.034 1.00 73.25 176 ASP A CA 1
ATOM 1365 C C . ASP A 1 176 ? 29.405 -11.813 -14.052 1.00 73.25 176 ASP A C 1
ATOM 1367 O O . ASP A 1 176 ? 29.053 -12.316 -15.120 1.00 73.25 176 ASP A O 1
ATOM 1371 N N . VAL A 1 177 ? 28.897 -12.213 -12.883 1.00 74.56 177 VAL A N 1
ATOM 1372 C CA . VAL A 1 177 ? 27.837 -13.224 -12.787 1.00 74.56 177 VAL A CA 1
ATOM 1373 C C . VAL A 1 177 ? 26.552 -12.692 -13.414 1.00 74.56 177 VAL A C 1
ATOM 1375 O O . VAL A 1 177 ? 25.926 -13.408 -14.194 1.00 74.56 177 VAL A O 1
ATOM 1378 N N . ALA A 1 178 ? 26.186 -11.435 -13.158 1.00 69.25 178 ALA A N 1
ATOM 1379 C CA . ALA A 1 178 ? 25.036 -10.787 -13.782 1.00 69.25 178 ALA A CA 1
ATOM 1380 C C . ALA A 1 178 ? 25.200 -10.675 -15.308 1.00 69.25 178 ALA A C 1
ATOM 1382 O O . ALA A 1 178 ? 24.301 -11.060 -16.047 1.00 69.25 178 ALA A O 1
ATOM 1383 N N . GLY A 1 179 ? 26.362 -10.239 -15.803 1.00 73.94 179 GLY A N 1
ATOM 1384 C CA . GLY A 1 179 ? 26.619 -10.103 -17.241 1.00 73.94 179 GLY A CA 1
ATOM 1385 C C . GLY A 1 179 ? 26.646 -11.440 -17.991 1.00 73.94 179 GLY A C 1
ATOM 1386 O O . GLY A 1 179 ? 26.071 -11.562 -19.077 1.00 73.94 179 GLY A O 1
ATOM 1387 N N . LYS A 1 180 ? 27.257 -12.476 -17.401 1.00 75.00 180 LYS A N 1
ATOM 1388 C CA . LYS A 1 180 ? 27.314 -13.823 -17.995 1.00 75.00 180 LYS A CA 1
ATOM 1389 C C . LYS A 1 180 ? 25.963 -14.529 -17.942 1.00 75.00 180 LYS A C 1
ATOM 1391 O O . LYS A 1 180 ? 25.565 -15.134 -18.933 1.00 75.00 180 LYS A O 1
ATOM 1396 N N . SER A 1 181 ? 25.240 -14.427 -16.826 1.00 71.44 181 SER A N 1
ATOM 1397 C CA . SER A 1 181 ? 23.899 -15.015 -16.709 1.00 71.44 181 SER A CA 1
ATOM 1398 C C . SER A 1 181 ? 22.901 -14.341 -17.647 1.00 71.44 181 SER A C 1
ATOM 1400 O O . SER A 1 181 ? 22.163 -15.040 -18.334 1.00 71.44 181 SER A O 1
ATOM 1402 N N . LEU A 1 182 ? 22.938 -13.011 -17.775 1.00 69.75 182 LEU A N 1
ATOM 1403 C CA . LEU A 1 182 ? 22.074 -12.288 -18.707 1.00 69.75 182 LEU A CA 1
ATOM 1404 C C . LEU A 1 182 ? 22.341 -12.698 -20.162 1.00 69.75 182 LEU A C 1
ATOM 1406 O O . LEU A 1 182 ? 21.397 -12.933 -20.906 1.00 69.75 182 LEU A O 1
ATOM 1410 N N . SER A 1 183 ? 23.608 -12.871 -20.549 1.00 69.81 183 SER A N 1
ATOM 1411 C CA . SER A 1 183 ? 23.983 -13.326 -21.898 1.00 69.81 183 SER A CA 1
ATOM 1412 C C . SER A 1 183 ? 23.474 -14.739 -22.215 1.00 69.81 183 SER A C 1
ATOM 1414 O O . SER A 1 183 ? 23.012 -14.993 -23.325 1.00 69.81 183 SER A O 1
ATOM 1416 N N . ILE A 1 184 ? 23.522 -15.655 -21.241 1.00 80.38 184 ILE A N 1
ATOM 1417 C CA . ILE A 1 184 ? 23.030 -17.034 -21.403 1.00 80.38 184 ILE A CA 1
ATOM 1418 C C . ILE A 1 184 ? 21.499 -17.066 -21.485 1.00 80.38 184 ILE A C 1
ATOM 1420 O O . ILE A 1 184 ? 20.941 -17.859 -22.237 1.00 80.38 184 ILE A O 1
ATOM 1424 N N . LEU A 1 185 ? 20.818 -16.194 -20.739 1.00 79.12 185 LEU A N 1
ATOM 1425 C CA . LEU A 1 185 ? 19.357 -16.114 -20.721 1.00 79.12 185 LEU A CA 1
ATOM 1426 C C . LEU A 1 185 ? 18.781 -15.354 -21.923 1.00 79.12 185 LEU A C 1
ATOM 1428 O O . LEU A 1 185 ? 17.636 -15.590 -22.298 1.00 79.12 185 LEU A O 1
ATOM 1432 N N . LEU A 1 186 ? 19.565 -14.485 -22.564 1.00 83.00 186 LEU A N 1
ATOM 1433 C CA . LEU A 1 186 ? 19.111 -13.695 -23.707 1.00 83.00 186 LEU A CA 1
ATOM 1434 C C . LEU A 1 186 ? 18.792 -14.565 -24.935 1.00 83.00 186 LEU A C 1
ATOM 1436 O O . LEU A 1 186 ? 17.795 -14.328 -25.610 1.00 83.00 186 LEU A O 1
ATOM 1440 N N . ALA A 1 187 ? 19.604 -15.590 -25.208 1.00 82.06 187 ALA A N 1
ATOM 1441 C CA . ALA A 1 187 ? 19.422 -16.477 -26.359 1.00 82.06 187 ALA A CA 1
ATOM 1442 C C . ALA A 1 187 ? 18.081 -17.252 -26.348 1.00 82.06 187 ALA A C 1
ATOM 1444 O O . ALA A 1 187 ? 17.361 -17.178 -27.345 1.00 82.06 187 ALA A O 1
ATOM 1445 N N . PRO A 1 188 ? 17.688 -17.953 -25.265 1.00 84.25 188 PRO A N 1
ATOM 1446 C CA . PRO A 1 188 ? 16.405 -18.654 -25.223 1.00 84.25 188 PRO A CA 1
ATOM 1447 C C . PRO A 1 188 ? 15.201 -17.702 -25.199 1.00 84.25 188 PRO A C 1
ATOM 1449 O O . PRO A 1 188 ? 14.187 -18.011 -25.816 1.00 84.25 188 PRO A O 1
ATOM 1452 N N . VAL A 1 189 ? 15.309 -16.530 -24.561 1.00 82.56 189 VAL A N 1
ATOM 1453 C CA . VAL A 1 189 ? 14.224 -15.530 -24.540 1.00 82.56 189 VAL A CA 1
ATOM 1454 C C . VAL A 1 189 ? 13.982 -14.939 -25.931 1.00 82.56 189 VAL A C 1
ATOM 1456 O O . VAL A 1 189 ? 12.838 -14.793 -26.355 1.00 82.56 189 VAL A O 1
ATOM 1459 N N . LEU A 1 190 ? 15.050 -14.636 -26.675 1.00 82.19 190 LEU A N 1
ATOM 1460 C CA . LEU A 1 190 ? 14.931 -14.186 -28.062 1.00 82.19 190 LEU A CA 1
ATOM 1461 C C . LEU A 1 190 ? 14.384 -15.291 -28.973 1.00 82.19 190 LEU A C 1
ATOM 1463 O O . LEU A 1 190 ? 13.580 -14.998 -29.853 1.00 82.19 190 LEU A O 1
ATOM 1467 N N . ALA A 1 191 ? 14.779 -16.548 -28.756 1.00 86.62 191 ALA A N 1
ATOM 1468 C CA . ALA A 1 191 ? 14.261 -17.678 -29.523 1.00 86.62 191 ALA A CA 1
ATOM 1469 C C . ALA A 1 191 ? 12.746 -17.860 -29.328 1.00 86.62 191 ALA A C 1
ATOM 1471 O O . ALA A 1 191 ? 12.022 -17.996 -30.311 1.00 86.62 191 ALA A O 1
ATOM 1472 N N . ASP A 1 192 ? 12.264 -17.794 -28.085 1.00 85.81 192 ASP A N 1
ATOM 1473 C CA . ASP A 1 192 ? 10.833 -17.872 -27.768 1.00 85.81 192 ASP A CA 1
ATOM 1474 C C . ASP A 1 192 ? 10.041 -16.718 -28.410 1.00 85.81 192 ASP A C 1
ATOM 1476 O O . ASP A 1 192 ? 9.010 -16.932 -29.050 1.00 85.81 192 ASP A O 1
ATOM 1480 N N . TYR A 1 193 ? 10.582 -15.495 -28.355 1.00 86.12 193 TYR A N 1
ATOM 1481 C CA . TYR A 1 193 ? 9.968 -14.328 -28.992 1.00 86.12 193 TYR A CA 1
ATOM 1482 C C . TYR A 1 193 ? 9.883 -14.457 -30.521 1.00 86.12 193 TYR A C 1
ATOM 1484 O O . TYR A 1 193 ? 8.847 -14.147 -31.111 1.00 86.12 193 TYR A O 1
ATOM 1492 N N . ILE A 1 194 ? 10.942 -14.955 -31.170 1.00 88.19 194 ILE A N 1
ATOM 1493 C CA . ILE A 1 194 ? 10.954 -15.197 -32.621 1.00 88.19 194 ILE A CA 1
ATOM 1494 C C . ILE A 1 194 ? 9.915 -16.261 -32.997 1.00 88.19 194 ILE A C 1
ATOM 1496 O O . ILE A 1 194 ? 9.194 -16.079 -33.974 1.00 88.19 194 ILE A O 1
ATOM 1500 N N . VAL A 1 195 ? 9.782 -17.336 -32.214 1.00 91.31 195 VAL A N 1
ATOM 1501 C CA . VAL A 1 195 ? 8.768 -18.378 -32.448 1.00 91.31 195 VAL A CA 1
ATOM 1502 C C . VAL A 1 195 ? 7.352 -17.818 -32.303 1.00 91.31 195 VAL A C 1
ATOM 1504 O O . VAL A 1 195 ? 6.501 -18.085 -33.153 1.00 91.31 195 VAL A O 1
ATOM 1507 N N . HIS A 1 196 ? 7.095 -17.001 -31.280 1.00 85.62 196 HIS A N 1
ATOM 1508 C CA . HIS A 1 196 ? 5.784 -16.383 -31.077 1.00 85.62 196 HIS A CA 1
ATOM 1509 C C . HIS A 1 196 ? 5.416 -15.411 -32.212 1.00 85.62 196 HIS A C 1
ATOM 1511 O O . HIS A 1 196 ? 4.284 -15.412 -32.697 1.00 85.62 196 HIS A O 1
ATOM 1517 N N . MET A 1 197 ? 6.391 -14.633 -32.691 1.00 85.25 197 MET A N 1
ATOM 1518 C CA . MET A 1 197 ? 6.239 -13.739 -33.844 1.00 85.25 197 MET A CA 1
ATOM 1519 C C . MET A 1 197 ? 5.982 -14.518 -35.141 1.00 85.25 197 MET A C 1
ATOM 1521 O O . MET A 1 197 ? 5.077 -14.174 -35.898 1.00 85.25 197 MET A O 1
ATOM 1525 N N . GLN A 1 198 ? 6.717 -15.608 -35.378 1.00 80.94 198 GLN A N 1
ATOM 1526 C CA . GLN A 1 198 ? 6.516 -16.471 -36.544 1.00 80.94 198 GLN A CA 1
ATOM 1527 C C . GLN A 1 198 ? 5.121 -17.114 -36.536 1.00 80.94 198 GLN A C 1
ATOM 1529 O O . GLN A 1 198 ? 4.481 -17.229 -37.580 1.00 80.94 198 GLN A O 1
ATOM 1534 N N . TRP A 1 199 ? 4.633 -17.507 -35.357 1.00 84.12 199 TRP A N 1
ATOM 1535 C CA . TRP A 1 199 ? 3.293 -18.062 -35.188 1.00 84.12 199 TRP A CA 1
ATOM 1536 C C . TRP A 1 199 ? 2.191 -17.033 -35.479 1.00 84.12 199 TRP A C 1
ATOM 1538 O O . TRP A 1 199 ? 1.222 -17.375 -36.147 1.00 84.12 199 TRP A O 1
ATOM 1548 N N . GLN A 1 200 ? 2.352 -15.774 -35.059 1.00 76.25 200 GLN A N 1
ATOM 1549 C CA . GLN A 1 200 ? 1.409 -14.687 -35.370 1.00 76.25 200 GLN A CA 1
ATOM 1550 C C . GLN A 1 200 ? 1.350 -14.365 -36.872 1.00 76.25 200 GLN A C 1
ATOM 1552 O O . GLN A 1 200 ? 0.267 -14.133 -37.401 1.00 76.25 200 GLN A O 1
ATOM 1557 N N . ILE A 1 201 ? 2.491 -14.390 -37.570 1.00 79.75 201 ILE A N 1
ATOM 1558 C CA . ILE A 1 201 ? 2.560 -14.130 -39.019 1.00 79.75 201 ILE A CA 1
ATOM 1559 C C . ILE A 1 201 ? 1.860 -15.235 -39.825 1.00 79.75 201 ILE A C 1
ATOM 1561 O O . ILE A 1 201 ? 1.227 -14.939 -40.828 1.00 79.75 201 ILE A O 1
ATOM 1565 N N . ASN A 1 202 ? 1.932 -16.494 -39.382 1.00 78.19 202 ASN A N 1
ATOM 1566 C CA . ASN A 1 202 ? 1.317 -17.638 -40.072 1.00 78.19 202 ASN A CA 1
ATOM 1567 C C . ASN A 1 202 ? -0.205 -17.776 -39.840 1.00 78.19 202 ASN A C 1
ATOM 1569 O O . ASN A 1 202 ? -0.809 -18.719 -40.347 1.00 78.19 202 ASN A O 1
ATOM 1573 N N . GLN A 1 203 ? -0.805 -16.895 -39.032 1.00 73.38 203 GLN A N 1
ATOM 1574 C CA . GLN A 1 203 ? -2.247 -16.852 -38.743 1.00 73.38 203 GLN A CA 1
ATOM 1575 C C . GLN A 1 203 ? -2.979 -15.739 -39.526 1.00 73.38 203 GLN A C 1
ATOM 1577 O O . GLN A 1 203 ? -4.171 -15.526 -39.301 1.00 73.38 203 GLN A O 1
ATOM 1582 N N . VAL A 1 204 ? -2.278 -15.034 -40.426 1.00 58.44 204 VAL A N 1
ATOM 1583 C CA . VAL A 1 204 ? -2.800 -14.018 -41.365 1.00 58.44 204 VAL A CA 1
ATOM 1584 C C . VAL A 1 204 ? -2.659 -14.539 -42.790 1.00 58.44 204 VAL A C 1
ATOM 1586 O O . VAL A 1 204 ? -3.610 -14.336 -43.576 1.00 58.44 204 VAL A O 1
#

Sequence (204 aa):
MPSWSSTHLYGCKKIEDEAKKLGYAVKVEKQGANGYEDKLTLEDISNANILIIAADVAIGEQERFVDIPILKVAVSEPLHDVEGVFQKATQIMRPLSNQQIPTKEFKKEKKEKGWFKLYFKACAVSLKNAVLTGISYAVPVIVAGTAIQALITIIAQIAGVDYIKKHANWLNTLSDVAGKSLSILLAPVLADYIVHMQWQINQV

Radius of gyration: 23.88 Å; chains: 1; bounding box: 65×46×66 Å

pLDDT: mean 74.17, std 14.13, range [31.48, 91.31]

Organism: Spiroplasma citri (NCBI:txid2133)